Protein 2WKQ (pdb70)

Solvent-accessible surface area: 15930 Å² total; per-residue (Å²): 111,56,21,1,67,158,20,148,110,22,0,5,0,12,1,44,66,4,64,85,24,8,0,3,11,0,5,87,27,0,21,138,33,0,69,44,48,79,129,56,0,7,26,115,34,30,128,57,8,60,26,125,101,10,81,190,46,16,37,122,121,21,134,66,8,44,102,105,85,69,98,34,42,15,20,5,15,4,32,10,110,86,46,135,102,17,44,4,8,23,0,9,16,22,6,118,15,193,147,35,79,14,26,8,5,0,4,4,8,59,62,31,121,120,79,48,146,115,51,53,55,149,110,6,36,137,115,4,87,127,12,0,92,64,0,24,84,0,4,124,107,17,5,4,0,0,0,0,0,23,39,53,3,16,12,37,30,2,0,38,1,40,50,66,110,52,101,34,69,88,141,132,85,28,69,33,45,4,26,21,14,87,18,118,9,111,62,151,33,16,4,1,2,0,1,1,1,4,14,103,128,133,65,48,233,66,3,26,68,0,1,50,68,12,49,0,0,0,0,0,0,2,0,19,38,14,57,3,16,90,72,0,101,75,46,1,67,61,29,0,60,148,84,11,87,140,18,36,0,0,0,0,0,4,66,15,42,53,46,130,50,167,108,25,74,93,122,6,151,111,129,191,71,100,17,10,60,102,93,89,0,89,61,6,4,178,98,2,50,18,78,84,10,22,24,0,0,12,103,82,63,158,30,3,151,63,0,0,37,43,0,0,69,28,47,100,110

CATH classification: 3.30.450.20 (+1 more: 3.40.50.300)

Radius of gyration: 21.41 Å; Cα contacts (8 Å, |Δi|>4): 645; chains: 1; bounding box: 43×41×72 Å

B-factor: mean 23.25, std 10.52, range [10.65, 78.68]

Organism: Homo sapiens (NCBI:txid9606)

Foldseek 3Di:
DDAPQPQLFFKFKWFVLAPQTATQDTYPNNCVVQVHDPQRGFPDHPCQFDDDQWDVVQVVVVVVCVVVQAKDWDWTWGAHPVGDIWIWGKIKHFQAAPVGHGGMMMMGTDIHHDDDDDPVNVVVVVVRVVSSVVVSVNVNQAAAEEEEFAPPQQQVLLQCCVQPVDGDDDDDFDAKTKDWDFDAAPRDTGIYIYIYHGNDPVSLVRGCSSQPPHQEYEYEGEQLDVVRVVCVVVPVLVSNCVNPVPHAYEYEHEPPVCLPPPVSQVVCVVVVHHGHDPVNQVVSCVVSVHPYYFYAYSVVGVRSSVVVNVRVVSRVD

Sequence (317 aa):
ATTLERIEKNFVITDPRLPDNPIIFASDSFLLQLTEYSREEILGRNARFLQGPETDRATVRRKIRRDAIDNQTEEVTVQLINYTKSGKKFWNLFHLLQPMMRDQKGDVQYFIGVQLDGTEHVRDAAEREGVMMLIKKTAENIDEAAKKELIKCVVVGDGAVGKTCLLISYTTNAFPGEYIPTVFDNYSSANVMVDGKPVNLGLWDTAGLEDYYDRLLRPLSYPQQTDVFLICFSLVSPASFHHVRRAKWYPEVRHHCPNTPIILVGTKLDLRDDDKDTIEKLKEKKLTPIITYPQGLAMAKEIGAVKYLECSALTQRGLKTVFDEAIRAVLC

Nearest PDB structures (foldseek):
  2wkq-assembly1_A  TM=1.003E+00  e=4.743E-69  Avena sativa
  2wkr-assembly1_A  TM=1.002E+00  e=8.271E-67  Avena sativa
  2wkp-assembly1_A  TM=1.002E+00  e=5.774E-66  Avena sativa
  4js0-assembly1_A  TM=9.867E-01  e=1.832E-27  Homo sapiens
  4mit-assembly1_A  TM=9.799E-01  e=2.359E-25  Entamoeba histolytica HM-3:IMSS

GO terms:
  GO:0016477 cell migration (P, IDA)
  GO:0016601 Rac protein signal transduction (P, IC)
  GO:0036464 cytoplasmic ribonucleoprotein granule (C, IDA)
  GO:0005515 protein binding (F, IPI)
  GO:0005525 GTP binding (F, IDA)
  GO:0003924 GTPase activity (F, IDA)
  GO:0010592 positive regulation of lamellipodium assembly (P, IDA)
  GO:1900029 positive regulation of ruffle assembly (P, IDA)
  GO:0030036 actin cytoskeleton organization (P, IGI)
  GO:0032587 ruffle membrane (C, IDA)
  GO:0042554 superoxide anion generation (P, IDA)
  GO:0043020 NADPH oxidase complex (C, IDA)
  GO:0048870 cell motility (P, IDA)
  GO:0005737 cytoplasm (C, EXP)
  GO:0005886 plasma membrane (C, EXP)
  GO:0003924 GTPase activity (F, EXP)
  GO:0001934 positive regulation of protein phosphorylation (P, IMP)
  GO:0034446 substrate adhesion-dependent cell spreading (P, IMP)
  GO:0030334 regulation of cell migration (P, IMP)
  GO:0031996 thioesterase binding (F, IPI)

InterPro domains:
  IPR001806 Small GTPase [PF00071] (5-176)
  IPR001806 Small GTPase [PS51421] (1-191)
  IPR001806 Small GTPase [SM00174] (6-179)
  IPR003578 Small GTPase Rho [PTHR24072] (3-190)
  IPR005225 Small GTP-binding domain [TIGR00231] (1-156)
  IPR027417 P-loop containing nucleoside triphosphate hydrolase [G3DSA:3.40.50.300] (1-182)
  IPR027417 P-loop containing nucleoside triphosphate hydrolase [SSF52540] (4-176)

Secondary structure (DSSP, 8-state):
---GGG--SEEEEE-TTSTT--EEEE-HHHHHHH---HHHHTTS-GGGG--TT--HHHHHHHHHHHHTT--EEEEEEEE-TT--EEEEEEEEEEEE-TTS-EEEEEEEEEEESS---HHHHHHHHHHHHHHHHHHHHHHTTPEEEEEEESTTSSHHHHHHHHHHS----S----SEEEEEEEEEETTEEEEEEEEEE---GGGTTTGGGG-TT-SEEEEEEETT-HHHHHHIIIIIHHHHHHH-TTS-EEEEEE-HHHHT-HHHHHHHHHTT--PPPHHHHHHHHHHTT-SEEEE--TTT-TTHHHHHHHHHHHHH-

Structure (mmCIF, N/CA/C/O backbone):
data_2WKQ
#
_entry.id   2WKQ
#
_cell.length_a   112.638
_cell.length_b   112.638
_cell.length_c   69.306
_cell.angle_alpha   90.00
_cell.angle_beta   90.00
_cell.angle_gamma   120.00
#
_symmetry.space_group_name_H-M   'P 32 2 1'
#
loop_
_entity.id
_entity.type
_entity.pdbx_description
1 polymer 'NPH1-1, RAS-RELATED C3 BOTULINUM TOXIN SUBSTRATE 1'
2 non-polymer "GUANOSINE-5'-TRIPHOSPHATE"
3 non-polymer 'FLAVIN MONONUCLEOTIDE'
4 non-polymer 'MAGNESIUM ION'
5 non-polymer 'CHLORIDE ION'
6 non-polymer 1,2-ETHANEDIOL
7 water water
#
loop_
_atom_site.group_PDB
_atom_site.id
_atom_site.type_symbol
_atom_site.label_atom_id
_atom_site.label_alt_id
_atom_site.label_comp_id
_atom_site.label_asym_id
_atom_site.label_entity_id
_atom_site.label_seq_id
_atom_site.pdbx_PDB_ins_code
_atom_site.Cartn_x
_atom_site.Cartn_y
_atom_site.Cartn_z
_atom_site.occupancy
_atom_site.B_iso_or_equiv
_atom_site.auth_seq_id
_atom_site.auth_comp_id
_atom_site.auth_asym_id
_atom_site.auth_atom_id
_atom_site.pdbx_PDB_model_num
ATOM 1 N N . ALA A 1 14 ? -10.030 -52.130 -3.586 1.00 46.94 405 ALA A N 1
ATOM 2 C CA . ALA A 1 14 ? -9.022 -52.833 -4.377 1.00 47.48 405 ALA A CA 1
ATOM 3 C C . ALA A 1 14 ? -8.331 -53.885 -3.525 1.00 40.50 405 ALA A C 1
ATOM 4 O O . ALA A 1 14 ? -8.504 -53.913 -2.296 1.00 45.54 405 ALA A O 1
ATOM 6 N N . THR A 1 15 ? -7.543 -54.747 -4.163 1.00 36.94 406 THR A N 1
ATOM 7 C CA . THR A 1 15 ? -6.822 -55.749 -3.398 1.00 27.19 406 THR A CA 1
ATOM 8 C C . THR A 1 15 ? -5.764 -55.045 -2.594 1.00 25.41 406 THR A C 1
ATOM 9 O O . THR A 1 15 ? -5.385 -53.917 -2.901 1.00 24.55 406 THR A O 1
ATOM 13 N N . THR A 1 16 ? -5.317 -55.723 -1.555 1.00 23.41 407 THR A N 1
ATOM 14 C CA . THR A 1 16 ? -4.222 -55.233 -0.739 1.00 20.10 407 THR A CA 1
ATOM 15 C C . THR A 1 16 ? -2.917 -55.776 -1.280 1.00 21.00 407 THR A C 1
ATOM 16 O O . THR A 1 16 ? -2.880 -56.740 -2.051 1.00 21.72 407 THR A O 1
ATOM 20 N N . LEU A 1 17 ? -1.820 -55.152 -0.875 1.00 18.76 408 LEU A N 1
ATOM 21 C CA . LEU A 1 17 ? -0.534 -55.482 -1.476 1.00 18.51 408 LEU A CA 1
ATOM 22 C C . LEU A 1 17 ? -0.088 -56.915 -1.251 1.00 19.05 408 LEU A C 1
ATOM 23 O O . LEU A 1 17 ? 0.593 -57.505 -2.107 1.00 19.24 408 LEU A O 1
ATOM 28 N N . GLU A 1 18 ? -0.451 -57.487 -0.104 1.00 20.13 409 GLU A N 1
ATOM 29 C CA . GLU A 1 18 ? 0.043 -58.816 0.229 1.00 23.21 409 GLU A CA 1
ATOM 30 C C . GLU A 1 18 ? -0.634 -59.918 -0.594 1.00 21.72 409 GLU A C 1
ATOM 31 O O . GLU A 1 18 ? -0.175 -61.056 -0.613 1.00 25.72 409 GLU A O 1
ATOM 37 N N . ARG A 1 19 ? -1.706 -59.568 -1.297 1.00 22.00 410 ARG A N 1
ATOM 38 C CA . ARG A 1 19 ? -2.373 -60.554 -2.149 1.00 20.28 410 ARG A CA 1
ATOM 39 C C . ARG A 1 19 ? -1.793 -60.620 -3.551 1.00 21.86 410 ARG A C 1
ATOM 40 O O . ARG A 1 19 ? -2.238 -61.425 -4.365 1.00 22.40 410 ARG A O 1
ATOM 48 N N . ILE A 1 20 ? -0.812 -59.763 -3.841 1.00 19.61 411 ILE A N 1
ATOM 49 C CA . ILE A 1 20 ? -0.165 -59.781 -5.153 1.00 18.96 411 ILE A CA 1
ATOM 50 C C . ILE A 1 20 ? 1.036 -60.705 -5.091 1.00 20.36 411 ILE A C 1
ATOM 51 O O . ILE A 1 20 ? 2.063 -60.368 -4.507 1.00 20.74 411 ILE A O 1
ATOM 56 N N . GLU A 1 21 ? 0.894 -61.892 -5.674 1.00 18.45 412 GLU A N 1
ATOM 57 C CA . GLU A 1 21 ? 1.914 -62.924 -5.553 1.00 21.26 412 GLU A CA 1
ATOM 58 C C . GLU A 1 21 ? 2.906 -62.779 -6.705 1.00 21.56 412 GLU A C 1
ATOM 59 O O . GLU A 1 21 ? 3.028 -63.643 -7.576 1.00 25.35 412 GLU A O 1
ATOM 65 N N . LYS A 1 22 ? 3.598 -61.643 -6.718 1.00 18.55 413 LYS A N 1
ATOM 66 C CA . LYS A 1 22 ? 4.557 -61.345 -7.772 1.00 15.65 413 LYS A CA 1
ATOM 67 C C . LYS A 1 22 ? 5.773 -60.723 -7.081 1.00 14.49 413 LYS A C 1
ATOM 68 O O . LYS A 1 22 ? 5.662 -60.286 -5.937 1.00 15.91 413 LYS A O 1
ATOM 74 N N . ASN A 1 23 ? 6.912 -60.678 -7.783 1.00 17.01 414 ASN A N 1
ATOM 75 C CA . ASN A 1 23 ? 8.100 -60.007 -7.241 1.00 15.31 414 ASN A CA 1
ATOM 76 C C . ASN A 1 23 ? 7.987 -58.511 -7.478 1.00 14.39 414 ASN A C 1
ATOM 77 O O . ASN A 1 23 ? 7.892 -58.062 -8.623 1.00 16.62 414 ASN A O 1
ATOM 82 N N . PHE A 1 24 ? 8.013 -57.726 -6.401 1.00 13.52 415 PHE A N 1
ATOM 83 C CA . PHE A 1 24 ? 8.052 -56.291 -6.592 1.00 14.32 415 PHE A CA 1
ATOM 84 C C . PHE A 1 24 ? 8.500 -55.604 -5.329 1.00 13.09 415 PHE A C 1
ATOM 85 O O . PHE A 1 24 ? 8.440 -56.165 -4.244 1.00 13.39 415 PHE A O 1
ATOM 93 N N . VAL A 1 25 ? 8.976 -54.376 -5.508 1.00 13.27 416 VAL A N 1
ATOM 94 C CA . VAL A 1 25 ? 9.247 -53.474 -4.397 1.00 11.99 416 VAL A CA 1
ATOM 95 C C . VAL A 1 25 ? 8.652 -52.115 -4.722 1.00 12.96 416 VAL A C 1
ATOM 96 O O . VAL A 1 25 ? 8.374 -51.785 -5.887 1.00 14.12 416 VAL A O 1
ATOM 100 N N . ILE A 1 26 ? 8.439 -51.321 -3.685 1.00 12.01 417 ILE A N 1
ATOM 101 C CA . ILE A 1 26 ? 8.009 -49.929 -3.823 1.00 10.87 417 ILE A CA 1
ATOM 102 C C . ILE A 1 26 ? 9.037 -49.079 -3.080 1.00 11.03 417 ILE A C 1
ATOM 103 O O . ILE A 1 26 ? 9.431 -49.443 -1.983 1.00 11.75 417 ILE A O 1
ATOM 108 N N . THR A 1 27 ? 9.500 -48.001 -3.709 1.00 11.71 418 THR A N 1
ATOM 109 C CA . THR A 1 27 ? 10.500 -47.116 -3.068 1.00 11.56 418 THR A CA 1
ATOM 110 C C . THR A 1 27 ? 9.948 -45.727 -2.831 1.00 11.81 418 THR A C 1
ATOM 111 O O . THR A 1 27 ? 8.972 -45.300 -3.470 1.00 12.69 418 THR A O 1
ATOM 115 N N . ASP A 1 28 ? 10.584 -45.005 -1.904 1.00 11.41 419 ASP A N 1
ATOM 116 C CA . ASP A 1 28 ? 10.202 -43.618 -1.617 1.00 11.21 419 ASP A CA 1
ATOM 117 C C . ASP A 1 28 ? 11.288 -42.640 -2.078 1.00 12.45 419 ASP A C 1
ATOM 118 O O . ASP A 1 28 ? 12.287 -42.449 -1.387 1.00 13.48 419 ASP A O 1
ATOM 123 N N . PRO A 1 29 ? 11.094 -42.016 -3.242 1.00 11.96 420 PRO A N 1
ATOM 124 C CA . PRO A 1 29 ? 12.155 -41.187 -3.824 1.00 12.76 420 PRO A CA 1
ATOM 125 C C . PRO A 1 29 ? 12.322 -39.861 -3.090 1.00 15.30 420 PRO A C 1
ATOM 126 O O . PRO A 1 29 ? 13.279 -39.118 -3.385 1.00 16.31 420 PRO A O 1
ATOM 130 N N . ARG A 1 30 ? 11.427 -39.541 -2.156 1.00 12.87 421 ARG A N 1
ATOM 131 C CA . ARG A 1 30 ? 11.642 -38.343 -1.347 1.00 13.63 421 ARG A CA 1
ATOM 132 C C . ARG A 1 30 ? 12.770 -38.538 -0.326 1.00 15.87 421 ARG A C 1
ATOM 133 O O . ARG A 1 30 ? 13.398 -37.556 0.105 1.00 17.44 421 ARG A O 1
ATOM 141 N N . LEU A 1 31 ? 13.020 -39.780 0.084 1.00 13.27 422 LEU A N 1
ATOM 142 C CA . LEU A 1 31 ? 14.035 -40.050 1.095 1.00 13.60 422 LEU A CA 1
ATOM 143 C C . LEU A 1 31 ? 15.402 -40.176 0.444 1.00 12.69 422 LEU A C 1
ATOM 144 O O . LEU A 1 31 ? 15.537 -40.535 -0.731 1.00 14.16 422 LEU A O 1
ATOM 149 N N . PRO A 1 32 ? 16.443 -39.913 1.207 1.00 14.52 423 PRO A N 1
ATOM 150 C CA . PRO A 1 32 ? 17.767 -40.018 0.588 1.00 16.32 423 PRO A CA 1
ATOM 151 C C . PRO A 1 32 ? 18.021 -41.392 -0.036 1.00 15.95 423 PRO A C 1
ATOM 152 O O . PRO A 1 32 ? 17.839 -42.417 0.616 1.00 15.72 423 PRO A O 1
ATOM 156 N N . ASP A 1 33 ? 18.467 -41.375 -1.288 1.00 18.22 424 ASP A N 1
ATOM 157 C CA . ASP A 1 33 ? 18.842 -42.589 -2.017 1.00 17.40 424 ASP A CA 1
ATOM 158 C C . ASP A 1 33 ? 17.670 -43.542 -2.265 1.00 15.58 424 ASP A C 1
ATOM 159 O O . ASP A 1 33 ? 17.894 -44.733 -2.481 1.00 16.78 424 ASP A O 1
ATOM 164 N N . ASN A 1 34 ? 16.442 -43.017 -2.250 1.00 15.60 425 ASN A N 1
ATOM 165 C CA . ASN A 1 34 ? 15.298 -43.769 -2.810 1.00 12.88 425 ASN A CA 1
ATOM 166 C C . ASN A 1 34 ? 15.156 -45.202 -2.282 1.00 13.80 425 ASN A C 1
ATOM 167 O O . ASN A 1 34 ? 15.149 -46.183 -3.032 1.00 14.27 425 ASN A O 1
ATOM 172 N N . PRO A 1 35 ? 14.992 -45.333 -0.970 1.00 13.01 426 PRO A N 1
ATOM 173 C CA . PRO A 1 35 ? 14.976 -46.648 -0.318 1.00 12.66 426 PRO A CA 1
ATOM 174 C C . PRO A 1 35 ? 13.684 -47.421 -0.532 1.00 12.71 426 PRO A C 1
ATOM 175 O O . PRO A 1 35 ? 12.624 -46.844 -0.745 1.00 11.85 426 PRO A O 1
ATOM 179 N N . ILE A 1 36 ? 13.792 -48.736 -0.452 1.00 13.56 427 ILE A N 1
ATOM 180 C CA . ILE A 1 36 ? 12.620 -49.623 -0.505 1.00 12.52 427 ILE A CA 1
ATOM 181 C C . ILE A 1 36 ? 11.760 -49.431 0.744 1.00 14.59 427 ILE A C 1
ATOM 182 O O . ILE A 1 36 ? 12.276 -49.450 1.880 1.00 13.48 427 ILE A O 1
ATOM 187 N N . ILE A 1 37 ? 10.456 -49.227 0.539 1.00 12.22 428 ILE A N 1
ATOM 188 C CA . ILE A 1 37 ? 9.513 -49.071 1.659 1.00 12.70 428 ILE A CA 1
ATOM 189 C C . ILE A 1 37 ? 8.484 -50.208 1.717 1.00 14.52 428 ILE A C 1
ATOM 190 O O . ILE A 1 37 ? 7.722 -50.329 2.685 1.00 14.41 428 ILE A O 1
ATOM 195 N N . PHE A 1 38 ? 8.480 -51.058 0.695 1.00 13.51 429 PHE A N 1
ATOM 196 C CA . PHE A 1 38 ? 7.667 -52.279 0.694 1.00 13.68 429 PHE A CA 1
ATOM 197 C C . PHE A 1 38 ? 8.338 -53.303 -0.197 1.00 12.70 429 PHE A C 1
ATOM 198 O O . PHE A 1 38 ? 8.807 -52.962 -1.282 1.00 14.02 429 PHE A O 1
ATOM 206 N N . ALA A 1 39 ? 8.400 -54.556 0.254 1.00 12.55 430 ALA A N 1
ATOM 207 C CA . ALA A 1 39 ? 8.934 -55.636 -0.577 1.00 14.04 430 ALA A CA 1
ATOM 208 C C . ALA A 1 39 ? 7.991 -56.827 -0.471 1.00 16.11 430 ALA A C 1
ATOM 209 O O . ALA A 1 39 ? 7.599 -57.205 0.633 1.00 17.61 430 ALA A O 1
ATOM 211 N N . SER A 1 40 ? 7.620 -57.418 -1.605 1.00 15.18 431 SER A N 1
ATOM 212 C CA . SER A 1 40 ? 6.675 -58.545 -1.570 1.00 14.88 431 SER A CA 1
ATOM 213 C C . SER A 1 40 ? 7.342 -59.813 -1.044 1.00 16.19 431 SER A C 1
ATOM 214 O O . SER A 1 40 ? 8.561 -59.963 -1.118 1.00 16.72 431 SER A O 1
ATOM 217 N N . ASP A 1 41 ? 6.545 -60.742 -0.503 1.00 17.91 432 ASP A N 1
ATOM 218 C CA . ASP A 1 41 ? 7.104 -62.020 -0.039 1.00 19.32 432 ASP A CA 1
ATOM 219 C C . ASP A 1 41 ? 7.804 -62.764 -1.182 1.00 16.40 432 ASP A C 1
ATOM 220 O O . ASP A 1 41 ? 8.846 -63.405 -0.972 1.00 20.09 432 ASP A O 1
ATOM 225 N N . SER A 1 42 ? 7.238 -62.678 -2.384 1.00 17.04 433 SER A N 1
ATOM 226 C CA . SER A 1 42 ? 7.837 -63.323 -3.556 1.00 17.07 433 SER A CA 1
ATOM 227 C C . SER A 1 42 ? 9.238 -62.762 -3.820 1.00 17.14 433 SER A C 1
ATOM 228 O O . SER A 1 42 ? 10.174 -63.512 -4.104 1.00 19.25 433 SER A O 1
ATOM 231 N N . PHE A 1 43 ? 9.377 -61.442 -3.711 1.00 16.57 434 PHE A N 1
ATOM 232 C CA . PHE A 1 43 ? 10.689 -60.811 -3.836 1.00 17.21 434 PHE A CA 1
ATOM 233 C C . PHE A 1 43 ? 11.686 -61.325 -2.793 1.00 17.97 434 PHE A C 1
ATOM 234 O O . PHE A 1 43 ? 12.839 -61.602 -3.122 1.00 19.28 434 PHE A O 1
ATOM 242 N N . LEU A 1 44 ? 11.252 -61.482 -1.540 1.00 17.39 435 LEU A N 1
ATOM 243 C CA A LEU A 1 44 ? 12.140 -62.001 -0.505 0.45 19.04 435 LEU A CA 1
ATOM 244 C CA B LEU A 1 44 ? 12.142 -62.002 -0.508 0.55 18.60 435 LEU A CA 1
ATOM 245 C C . LEU A 1 44 ? 12.577 -63.420 -0.856 1.00 19.32 435 LEU A C 1
ATOM 246 O O . LEU A 1 44 ? 13.735 -63.778 -0.693 1.00 21.56 435 LEU A O 1
ATOM 255 N N . GLN A 1 45 ? 11.636 -64.224 -1.341 1.00 20.44 436 GLN A N 1
ATOM 256 C CA . GLN A 1 45 ? 11.940 -65.602 -1.722 1.00 22.48 436 GLN A CA 1
ATOM 257 C C . GLN A 1 45 ? 12.922 -65.665 -2.874 1.00 23.35 436 GLN A C 1
ATOM 258 O O . GLN A 1 45 ? 13.873 -66.448 -2.841 1.00 27.53 436 GLN A O 1
ATOM 264 N N . LEU A 1 46 ? 12.701 -64.832 -3.884 1.00 19.71 437 LEU A N 1
ATOM 265 C CA . LEU A 1 46 ? 13.579 -64.810 -5.052 1.00 18.79 437 LEU A CA 1
ATOM 266 C C . LEU A 1 46 ? 14.999 -64.429 -4.634 1.00 20.19 437 LEU A C 1
ATOM 267 O O . LEU A 1 46 ? 15.975 -65.086 -5.024 1.00 22.82 437 LEU A O 1
ATOM 272 N N . THR A 1 47 ? 15.113 -63.364 -3.848 1.00 18.50 438 THR A N 1
ATOM 273 C CA . THR A 1 47 ? 16.411 -62.762 -3.588 1.00 18.71 438 THR A CA 1
ATOM 274 C C . THR A 1 47 ? 17.162 -63.351 -2.399 1.00 20.27 438 THR A C 1
ATOM 275 O O . THR A 1 47 ? 18.365 -63.130 -2.263 1.00 21.37 438 THR A O 1
ATOM 279 N N . GLU A 1 48 ? 16.437 -64.066 -1.532 1.00 20.42 439 GLU A N 1
ATOM 280 C CA . GLU A 1 48 ? 16.994 -64.727 -0.338 1.00 22.82 439 GLU A CA 1
ATOM 281 C C . GLU A 1 48 ? 17.286 -63.763 0.816 1.00 23.39 439 GLU A C 1
ATOM 282 O O . GLU A 1 48 ? 17.911 -64.140 1.803 1.00 27.45 439 GLU A O 1
ATOM 288 N N . TYR A 1 49 ? 16.852 -62.512 0.687 1.00 19.32 440 TYR A N 1
ATOM 289 C CA . TYR A 1 49 ? 17.021 -61.538 1.760 1.00 19.62 440 TYR A CA 1
ATOM 290 C C . TYR A 1 49 ? 15.783 -61.484 2.640 1.00 22.01 440 TYR A C 1
ATOM 291 O O . TYR A 1 49 ? 14.688 -61.802 2.195 1.00 22.73 440 TYR A O 1
ATOM 300 N N . SER A 1 50 ? 15.966 -61.077 3.890 1.00 23.43 441 SER A N 1
ATOM 301 C CA . SER A 1 50 ? 14.843 -60.849 4.787 1.00 23.31 441 SER A CA 1
ATOM 302 C C . SER A 1 50 ? 14.313 -59.442 4.625 1.00 19.48 441 SER A C 1
ATOM 303 O O . SER A 1 50 ? 15.015 -58.539 4.153 1.00 20.95 441 SER A O 1
ATOM 306 N N . ARG A 1 51 ? 13.071 -59.236 5.035 1.00 19.69 442 ARG A N 1
ATOM 307 C CA . ARG A 1 51 ? 12.495 -57.910 4.971 1.00 21.87 442 ARG A CA 1
ATOM 308 C C . ARG A 1 51 ? 13.330 -56.868 5.730 1.00 22.15 442 ARG A C 1
ATOM 309 O O . ARG A 1 51 ? 13.530 -55.762 5.241 1.00 23.52 442 ARG A O 1
ATOM 317 N N . GLU A 1 52 ? 13.843 -57.213 6.916 1.00 22.01 443 GLU A N 1
ATOM 318 C CA . GLU A 1 52 ? 14.652 -56.257 7.677 1.00 24.03 443 GLU A CA 1
ATOM 319 C C . GLU A 1 52 ? 15.986 -55.918 6.995 1.00 24.57 443 GLU A C 1
ATOM 320 O O . GLU A 1 52 ? 16.562 -54.851 7.240 1.00 29.13 443 GLU A O 1
ATOM 326 N N . GLU A 1 53 ? 16.454 -56.815 6.131 1.00 19.64 444 GLU A N 1
ATOM 327 C CA . GLU A 1 53 ? 17.671 -56.579 5.354 1.00 21.18 444 GLU A CA 1
ATOM 328 C C . GLU A 1 53 ? 17.423 -55.692 4.140 1.00 24.90 444 GLU A C 1
ATOM 329 O O . GLU A 1 53 ? 18.365 -55.137 3.583 1.00 32.60 444 GLU A O 1
ATOM 335 N N . ILE A 1 54 ? 16.167 -55.583 3.721 1.00 17.73 445 ILE A N 1
ATOM 336 C CA . ILE A 1 54 ? 15.823 -54.942 2.442 1.00 19.39 445 ILE A CA 1
ATOM 337 C C . ILE A 1 54 ? 15.219 -53.555 2.629 1.00 17.18 445 ILE A C 1
ATOM 338 O O . ILE A 1 54 ? 15.613 -52.580 1.954 1.00 15.51 445 ILE A O 1
ATOM 343 N N . LEU A 1 55 ? 14.254 -53.447 3.546 1.00 16.02 446 LEU A N 1
ATOM 344 C CA . LEU A 1 55 ? 13.582 -52.172 3.711 1.00 15.05 446 LEU A CA 1
ATOM 345 C C . LEU A 1 55 ? 14.587 -51.140 4.178 1.00 16.44 446 LEU A C 1
ATOM 346 O O . LEU A 1 55 ? 15.506 -51.434 4.973 1.00 18.20 446 LEU A O 1
ATOM 351 N N . GLY A 1 56 ? 14.420 -49.932 3.667 1.00 13.64 447 GLY A N 1
ATOM 352 C CA . GLY A 1 56 ? 15.278 -48.824 4.041 1.00 13.93 447 GLY A CA 1
ATOM 353 C C . GLY A 1 56 ? 16.538 -48.732 3.205 1.00 15.51 447 GLY A C 1
ATOM 354 O O . GLY A 1 56 ? 17.354 -47.827 3.427 1.00 17.91 447 GLY A O 1
ATOM 355 N N . ARG A 1 57 ? 16.715 -49.666 2.269 1.00 13.64 448 ARG A N 1
ATOM 356 C CA . ARG A 1 57 ? 17.903 -49.681 1.404 1.00 13.16 448 ARG A CA 1
ATOM 357 C C . ARG A 1 57 ? 17.529 -49.483 -0.062 1.00 13.41 448 ARG A C 1
ATOM 358 O O . ARG A 1 57 ? 16.432 -49.853 -0.493 1.00 14.22 448 ARG A O 1
ATOM 366 N N . ASN A 1 58 ? 18.457 -48.897 -0.816 1.00 13.65 449 ASN A N 1
ATOM 367 C CA . ASN A 1 58 ? 18.333 -48.837 -2.265 1.00 12.11 449 ASN A CA 1
ATOM 368 C C . ASN A 1 58 ? 18.427 -50.232 -2.865 1.00 12.73 449 ASN A C 1
ATOM 369 O O . ASN A 1 58 ? 19.227 -51.055 -2.426 1.00 14.78 449 ASN A O 1
ATOM 374 N N . ALA A 1 59 ? 17.632 -50.491 -3.902 1.00 12.20 450 ALA A N 1
ATOM 375 C CA . ALA A 1 59 ? 17.570 -51.822 -4.501 1.00 12.89 450 ALA A CA 1
ATOM 376 C C . ALA A 1 59 ? 18.853 -52.265 -5.260 1.00 14.16 450 ALA A C 1
ATOM 377 O O . ALA A 1 59 ? 18.952 -53.409 -5.686 1.00 15.49 450 ALA A O 1
ATOM 379 N N . ARG A 1 60 ? 19.828 -51.367 -5.416 1.00 13.73 451 ARG A N 1
ATOM 380 C CA . ARG A 1 60 ? 21.038 -51.709 -6.177 1.00 13.19 451 ARG A CA 1
ATOM 381 C C . ARG A 1 60 ? 21.871 -52.862 -5.601 1.00 13.09 451 ARG A C 1
ATOM 382 O O . ARG A 1 60 ? 22.790 -53.344 -6.276 1.00 15.35 451 ARG A O 1
ATOM 390 N N . PHE A 1 61 ? 21.572 -53.305 -4.379 1.00 14.87 452 PHE A N 1
ATOM 391 C CA . PHE A 1 61 ? 22.299 -54.435 -3.804 1.00 15.75 452 PHE A CA 1
ATOM 392 C C . PHE A 1 61 ? 22.122 -55.710 -4.611 1.00 16.89 452 PHE A C 1
ATOM 393 O O . PHE A 1 61 ? 22.872 -56.677 -4.415 1.00 19.01 452 PHE A O 1
ATOM 401 N N . LEU A 1 62 ? 21.135 -55.712 -5.506 1.00 15.82 453 LEU A N 1
ATOM 402 C CA . LEU A 1 62 ? 20.912 -56.867 -6.373 1.00 15.59 453 LEU A CA 1
ATOM 403 C C . LEU A 1 62 ? 21.971 -57.005 -7.469 1.00 16.09 453 LEU A C 1
ATOM 404 O O . LEU A 1 62 ? 22.086 -58.054 -8.104 1.00 17.59 453 LEU A O 1
ATOM 409 N N . GLN A 1 63 ? 22.746 -55.954 -7.707 1.00 14.58 454 GLN A N 1
ATOM 410 C CA . GLN A 1 63 ? 23.702 -55.981 -8.817 1.00 14.75 454 GLN A CA 1
ATOM 411 C C . GLN A 1 63 ? 25.020 -56.641 -8.388 1.00 16.09 454 GLN A C 1
ATOM 412 O O . GLN A 1 63 ? 25.298 -56.780 -7.200 1.00 19.26 454 GLN A O 1
ATOM 418 N N . GLY A 1 64 ? 25.817 -57.046 -9.373 1.00 15.20 455 GLY A N 1
ATOM 419 C CA . GLY A 1 64 ? 27.059 -57.734 -9.078 1.00 17.68 455 GLY A CA 1
ATOM 420 C C . GLY A 1 64 ? 27.957 -57.740 -10.289 1.00 15.83 455 GLY A C 1
ATOM 421 O O . GLY A 1 64 ? 27.775 -56.954 -11.214 1.00 18.74 455 GLY A O 1
ATOM 422 N N . PRO A 1 65 ? 28.949 -58.637 -10.287 1.00 18.53 456 PRO A N 1
ATOM 423 C CA . PRO A 1 65 ? 30.037 -58.541 -11.269 1.00 22.14 456 PRO A CA 1
ATOM 424 C C . PRO A 1 65 ? 29.614 -58.527 -12.737 1.00 19.74 456 PRO A C 1
ATOM 425 O O . PRO A 1 65 ? 30.172 -57.752 -13.518 1.00 21.02 456 PRO A O 1
ATOM 429 N N . GLU A 1 66 ? 28.655 -59.365 -13.121 1.00 19.97 457 GLU A N 1
ATOM 430 C CA . GLU A 1 66 ? 28.291 -59.495 -14.520 1.00 21.88 457 GLU A CA 1
ATOM 431 C C . GLU A 1 66 ? 27.232 -58.487 -14.975 1.00 18.67 457 GLU A C 1
ATOM 432 O O . GLU A 1 66 ? 26.850 -58.461 -16.145 1.00 22.17 457 GLU A O 1
ATOM 438 N N . THR A 1 67 ? 26.735 -57.674 -14.041 1.00 17.83 458 THR A N 1
ATOM 439 C CA . THR A 1 67 ? 25.686 -56.713 -14.376 1.00 17.25 458 THR A CA 1
ATOM 440 C C . THR A 1 67 ? 26.191 -55.659 -15.353 1.00 17.54 458 THR A C 1
ATOM 441 O O . THR A 1 67 ? 27.248 -55.059 -15.133 1.00 20.21 458 THR A O 1
ATOM 445 N N . ASP A 1 68 ? 25.448 -55.438 -16.431 1.00 17.25 459 ASP A N 1
ATOM 446 C CA . ASP A 1 68 ? 25.823 -54.440 -17.429 1.00 19.03 459 ASP A CA 1
ATOM 447 C C . ASP A 1 68 ? 25.586 -53.035 -16.868 1.00 19.25 459 ASP A C 1
ATOM 448 O O . ASP A 1 68 ? 24.445 -52.626 -16.623 1.00 18.89 459 ASP A O 1
ATOM 453 N N . ARG A 1 69 ? 26.670 -52.305 -16.624 1.00 19.64 460 ARG A N 1
ATOM 454 C CA . ARG A 1 69 ? 26.538 -50.990 -16.023 1.00 17.42 460 ARG A CA 1
ATOM 455 C C . ARG A 1 69 ? 25.798 -49.978 -16.907 1.00 16.65 460 ARG A C 1
ATOM 456 O O . ARG A 1 69 ? 25.162 -49.059 -16.394 1.00 17.54 460 ARG A O 1
ATOM 464 N N . ALA A 1 70 ? 25.861 -50.141 -18.230 1.00 16.71 461 ALA A N 1
ATOM 465 C CA . ALA A 1 70 ? 25.092 -49.269 -19.119 1.00 18.32 461 ALA A CA 1
ATOM 466 C C . ALA A 1 70 ? 23.589 -49.447 -18.909 1.00 17.23 461 ALA A C 1
ATOM 467 O O . ALA A 1 70 ? 22.831 -48.478 -18.956 1.00 18.29 461 ALA A O 1
ATOM 469 N N . THR A 1 71 ? 23.175 -50.691 -18.666 1.00 16.63 462 THR A N 1
ATOM 470 C CA . THR A 1 71 ? 21.777 -50.957 -18.352 1.00 16.75 462 THR A CA 1
ATOM 471 C C . THR A 1 71 ? 21.373 -50.283 -17.033 1.00 15.96 462 THR A C 1
ATOM 472 O O . THR A 1 71 ? 20.298 -49.690 -16.926 1.00 17.02 462 THR A O 1
ATOM 476 N N . VAL A 1 72 ? 22.249 -50.370 -16.040 1.00 15.30 463 VAL A N 1
ATOM 477 C CA . VAL A 1 72 ? 22.015 -49.716 -14.753 1.00 14.11 463 VAL A CA 1
ATOM 478 C C . VAL A 1 72 ? 21.865 -48.197 -14.943 1.00 15.44 463 VAL A C 1
ATOM 479 O O . VAL A 1 72 ? 20.980 -47.560 -14.360 1.00 16.77 463 VAL A O 1
ATOM 483 N N . ARG A 1 73 ? 22.682 -47.606 -15.814 1.00 17.37 464 ARG A N 1
ATOM 484 C CA A ARG A 1 73 ? 22.558 -46.183 -16.126 0.41 15.90 464 ARG A CA 1
ATOM 485 C CA B ARG A 1 73 ? 22.531 -46.180 -16.072 0.59 15.21 464 ARG A CA 1
ATOM 486 C C . ARG A 1 73 ? 21.201 -45.825 -16.744 1.00 14.89 464 ARG A C 1
ATOM 487 O O . ARG A 1 73 ? 20.656 -44.759 -16.488 1.00 16.59 464 ARG A O 1
ATOM 502 N N . LYS A 1 74 ? 20.655 -46.719 -17.583 1.00 15.40 465 LYS A N 1
ATOM 503 C CA . LYS A 1 74 ? 19.318 -46.487 -18.142 1.00 17.53 465 LYS A CA 1
ATOM 504 C C . LYS A 1 74 ? 18.247 -46.403 -17.052 1.00 17.09 465 LYS A C 1
ATOM 505 O O . LYS A 1 74 ? 17.305 -45.618 -17.145 1.00 17.29 465 LYS A O 1
ATOM 511 N N . ILE A 1 75 ? 18.385 -47.242 -16.027 1.00 15.77 466 ILE A N 1
ATOM 512 C CA . ILE A 1 75 ? 17.440 -47.212 -14.911 1.00 14.67 466 ILE A CA 1
ATOM 513 C C . ILE A 1 75 ? 17.579 -45.892 -14.170 1.00 14.18 466 ILE A C 1
ATOM 514 O O . ILE A 1 75 ? 16.595 -45.244 -13.848 1.00 15.93 466 ILE A O 1
ATOM 519 N N . ARG A 1 76 ? 18.821 -45.512 -13.886 1.00 14.44 467 ARG A N 1
ATOM 520 C CA A ARG A 1 76 ? 19.100 -44.254 -13.195 0.56 15.73 467 ARG A CA 1
ATOM 521 C CA B ARG A 1 76 ? 19.108 -44.256 -13.194 0.44 15.27 467 ARG A CA 1
ATOM 522 C C . ARG A 1 76 ? 18.489 -43.088 -13.963 1.00 14.03 467 ARG A C 1
ATOM 523 O O . ARG A 1 76 ? 17.832 -42.230 -13.381 1.00 16.54 467 ARG A O 1
ATOM 538 N N . ASP A 1 77 ? 18.708 -43.064 -15.279 1.00 16.21 468 ASP A N 1
ATOM 539 C CA . ASP A 1 77 ? 18.157 -41.997 -16.106 1.00 17.84 468 ASP A CA 1
ATOM 540 C C . ASP A 1 77 ? 16.637 -41.922 -16.022 1.00 19.19 468 ASP A C 1
ATOM 541 O O . ASP A 1 77 ? 16.074 -40.829 -15.948 1.00 20.88 468 ASP A O 1
ATOM 546 N N . ALA A 1 78 ? 15.971 -43.081 -16.052 1.00 17.33 469 ALA A N 1
ATOM 547 C CA . ALA A 1 78 ? 14.502 -43.124 -16.004 1.00 18.46 469 ALA A CA 1
ATOM 548 C C . ALA A 1 78 ? 13.993 -42.580 -14.677 1.00 18.40 469 ALA A C 1
ATOM 549 O O . ALA A 1 78 ? 13.029 -41.814 -14.625 1.00 18.89 469 ALA A O 1
ATOM 551 N N . ILE A 1 79 ? 14.634 -42.976 -13.586 1.00 15.47 470 ILE A N 1
ATOM 552 C CA . ILE A 1 79 ? 14.229 -42.467 -12.285 1.00 13.82 470 ILE A CA 1
ATOM 553 C C . ILE A 1 79 ? 14.410 -40.947 -12.204 1.00 17.58 470 ILE A C 1
ATOM 554 O O . ILE A 1 79 ? 13.527 -40.222 -11.720 1.00 18.48 470 ILE A O 1
ATOM 559 N N . ASP A 1 80 ? 15.559 -40.473 -12.671 1.00 18.09 471 ASP A N 1
ATOM 560 C CA . ASP A 1 80 ? 15.848 -39.031 -12.642 1.00 21.86 471 ASP A CA 1
ATOM 561 C C . ASP A 1 80 ? 14.835 -38.241 -13.474 1.00 22.58 471 ASP A C 1
ATOM 562 O O . ASP A 1 80 ? 14.460 -37.125 -13.109 1.00 26.74 471 ASP A O 1
ATOM 567 N N . ASN A 1 81 ? 14.371 -38.825 -14.575 1.00 21.39 472 ASN A N 1
ATOM 568 C CA . ASN A 1 81 ? 13.377 -38.165 -15.426 1.00 23.89 472 ASN A CA 1
ATOM 569 C C . ASN A 1 81 ? 11.935 -38.483 -15.029 1.00 22.45 472 ASN A C 1
ATOM 570 O O . ASN A 1 81 ? 10.989 -38.059 -15.694 1.00 23.60 472 ASN A O 1
ATOM 575 N N . GLN A 1 82 ? 11.783 -39.250 -13.950 1.00 19.64 473 GLN A N 1
ATOM 576 C CA . GLN A 1 82 ? 10.471 -39.668 -13.455 1.00 20.15 473 GLN A CA 1
ATOM 577 C C . GLN A 1 82 ? 9.626 -40.300 -14.547 1.00 20.89 473 GLN A C 1
ATOM 578 O O . GLN A 1 82 ? 8.464 -39.927 -14.744 1.00 23.29 473 GLN A O 1
ATOM 584 N N . THR A 1 83 ? 10.217 -41.252 -15.269 1.00 20.71 474 THR A N 1
ATOM 585 C CA . THR A 1 83 ? 9.509 -41.952 -16.335 1.00 20.28 474 THR A CA 1
ATOM 586 C C . THR A 1 83 ? 9.683 -43.447 -16.199 1.00 20.22 474 THR A C 1
ATOM 587 O O . THR A 1 83 ? 10.609 -43.920 -15.535 1.00 23.69 474 THR A O 1
ATOM 591 N N . GLU A 1 84 ? 8.807 -44.199 -16.845 1.00 18.80 475 GLU A N 1
ATOM 592 C CA A GLU A 1 84 ? 8.881 -45.645 -16.763 0.59 18.79 475 GLU A CA 1
ATOM 593 C CA B GLU A 1 84 ? 8.874 -45.651 -16.771 0.41 20.90 475 GLU A CA 1
ATOM 594 C C . GLU A 1 84 ? 9.999 -46.174 -17.653 1.00 19.90 475 GLU A C 1
ATOM 595 O O . GLU A 1 84 ? 10.430 -45.504 -18.605 1.00 22.82 475 GLU A O 1
ATOM 606 N N . VAL A 1 85 ? 10.485 -47.365 -17.333 1.00 16.84 476 VAL A N 1
ATOM 607 C CA . VAL A 1 85 ? 11.463 -48.025 -18.201 1.00 17.02 476 VAL A CA 1
ATOM 608 C C . VAL A 1 85 ? 11.371 -49.529 -17.979 1.00 18.40 476 VAL A C 1
ATOM 609 O O . VAL A 1 85 ? 10.938 -49.985 -16.913 1.00 16.52 476 VAL A O 1
ATOM 613 N N . THR A 1 86 ? 11.739 -50.302 -18.998 1.00 17.29 477 THR A N 1
ATOM 614 C CA . THR A 1 86 ? 11.808 -51.743 -18.882 1.00 15.81 477 THR A CA 1
ATOM 615 C C . THR A 1 86 ? 13.139 -52.177 -19.458 1.00 14.75 477 THR A C 1
ATOM 616 O O . THR A 1 86 ? 13.503 -51.780 -20.583 1.00 18.41 477 THR A O 1
ATOM 620 N N . VAL A 1 87 ? 13.868 -52.972 -18.696 1.00 15.34 478 VAL A N 1
ATOM 621 C CA . VAL A 1 87 ? 15.188 -53.445 -19.101 1.00 16.28 478 VAL A CA 1
ATOM 622 C C . VAL A 1 87 ? 15.366 -54.891 -18.713 1.00 16.51 478 VAL A C 1
ATOM 623 O O . VAL A 1 87 ? 14.542 -55.465 -17.989 1.00 17.30 478 VAL A O 1
ATOM 627 N N . GLN A 1 88 ? 16.458 -55.486 -19.175 1.00 14.70 479 GLN A N 1
ATOM 628 C CA . GLN A 1 88 ? 16.877 -56.790 -18.674 1.00 14.54 479 GLN A CA 1
ATOM 629 C C . GLN A 1 88 ? 18.304 -56.684 -18.189 1.00 15.64 479 GLN A C 1
ATOM 630 O O . GLN A 1 88 ? 19.182 -56.149 -18.892 1.00 17.47 479 GLN A O 1
ATOM 636 N N . LEU A 1 89 ? 18.549 -57.179 -16.992 1.00 15.16 480 LEU A N 1
ATOM 637 C CA . LEU A 1 89 ? 19.896 -57.157 -16.455 1.00 16.41 480 LEU A CA 1
ATOM 638 C C . LEU A 1 89 ? 20.160 -58.311 -15.506 1.00 17.41 480 LEU A C 1
ATOM 639 O O . LEU A 1 89 ? 19.230 -58.914 -14.946 1.00 14.91 480 LEU A O 1
ATOM 644 N N . ILE A 1 90 ? 21.437 -58.623 -15.317 1.00 15.27 481 ILE A N 1
ATOM 645 C CA . ILE A 1 90 ? 21.825 -59.680 -14.406 1.00 15.45 481 ILE A CA 1
ATOM 646 C C . ILE A 1 90 ? 21.808 -59.175 -12.965 1.00 17.12 481 ILE A C 1
ATOM 647 O O . ILE A 1 90 ? 22.351 -58.104 -12.658 1.00 16.71 481 ILE A O 1
AT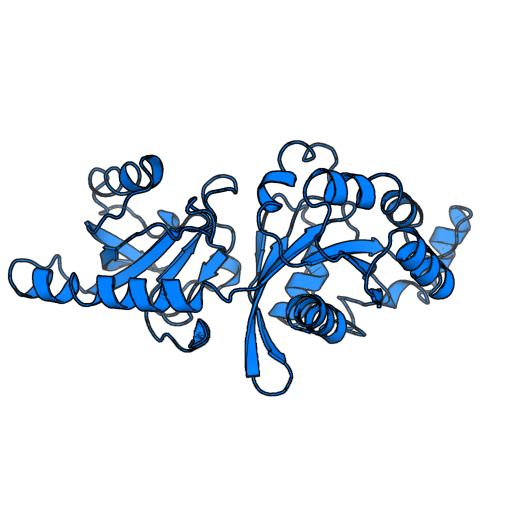OM 652 N N . ASN A 1 91 ? 21.146 -59.938 -12.106 1.00 16.46 482 ASN A N 1
ATOM 653 C CA . ASN A 1 91 ? 21.141 -59.677 -10.665 1.00 15.82 482 ASN A CA 1
ATOM 654 C C . ASN A 1 91 ? 21.598 -60.930 -9.915 1.00 17.59 482 ASN A C 1
ATOM 655 O O . ASN A 1 91 ? 21.793 -62.003 -10.518 1.00 18.29 482 ASN A O 1
ATOM 660 N N . TYR A 1 92 ? 21.729 -60.796 -8.599 1.00 16.17 483 TYR A N 1
ATOM 661 C CA . TYR A 1 92 ? 22.273 -61.851 -7.748 1.00 18.84 483 TYR A CA 1
ATOM 662 C C . TYR A 1 92 ? 21.486 -61.998 -6.473 1.00 19.97 483 TYR A C 1
ATOM 663 O O . TYR A 1 92 ? 21.106 -61.007 -5.841 1.00 19.12 483 TYR A O 1
ATOM 672 N N . THR A 1 93 ? 21.259 -63.241 -6.065 1.00 18.12 484 THR A N 1
ATOM 673 C CA . THR A 1 93 ? 20.649 -63.454 -4.760 1.00 18.83 484 THR A CA 1
ATOM 674 C C . THR A 1 93 ? 21.657 -63.193 -3.633 1.00 21.05 484 THR A C 1
ATOM 675 O O . THR A 1 93 ? 22.842 -62.955 -3.873 1.00 22.08 484 THR A O 1
ATOM 679 N N . LYS A 1 94 ? 21.184 -63.270 -2.397 1.00 21.83 485 LYS A N 1
ATOM 680 C CA . LYS A 1 94 ? 22.058 -63.051 -1.256 1.00 21.46 485 LYS A CA 1
ATOM 681 C C . LYS A 1 94 ? 23.241 -64.020 -1.270 1.00 24.82 485 LYS A C 1
ATOM 682 O O . LYS A 1 94 ? 24.357 -63.636 -0.930 1.00 25.97 485 LYS A O 1
ATOM 688 N N . SER A 1 95 ? 22.995 -65.258 -1.701 1.00 25.83 486 SER A N 1
ATOM 689 C CA . SER A 1 95 ? 24.034 -66.296 -1.708 1.00 26.78 486 SER A CA 1
ATOM 690 C C . SER A 1 95 ? 24.914 -66.258 -2.954 1.00 29.92 486 SER A C 1
ATOM 691 O O . SER A 1 95 ? 25.808 -67.091 -3.115 1.00 30.55 486 SER A O 1
ATOM 694 N N . GLY A 1 96 ? 24.644 -65.301 -3.836 1.00 24.05 487 GLY A N 1
ATOM 695 C CA . GLY A 1 96 ? 25.449 -65.093 -5.021 1.00 23.97 487 GLY A CA 1
ATOM 696 C C . GLY A 1 96 ? 24.971 -65.822 -6.263 1.00 23.63 487 GLY A C 1
ATOM 697 O O . GLY A 1 96 ? 25.705 -65.886 -7.244 1.00 26.70 487 GLY A O 1
ATOM 698 N N . LYS A 1 97 ? 23.753 -66.357 -6.241 1.00 22.57 488 LYS A N 1
ATOM 699 C CA . LYS A 1 97 ? 23.207 -67.034 -7.422 1.00 24.65 488 LYS A CA 1
ATOM 700 C C . LYS A 1 97 ? 22.766 -66.010 -8.464 1.00 23.31 488 LYS A C 1
ATOM 701 O O . LYS A 1 97 ? 21.992 -65.099 -8.159 1.00 22.71 488 LYS A O 1
ATOM 707 N N . LYS A 1 98 ? 23.247 -66.173 -9.689 1.00 23.05 489 LYS A N 1
ATOM 708 C CA . LYS A 1 98 ? 22.919 -65.283 -10.783 1.00 21.21 489 LYS A CA 1
ATOM 709 C C . LYS A 1 98 ? 21.527 -65.565 -11.321 1.00 23.75 489 LYS A C 1
ATOM 710 O O . LYS A 1 98 ? 21.104 -66.723 -11.417 1.00 21.39 489 LYS A O 1
ATOM 716 N N . PHE A 1 99 ? 20.815 -64.496 -11.664 1.00 19.17 490 PHE A N 1
ATOM 717 C CA . PHE A 1 99 ? 19.608 -64.612 -12.458 1.00 18.00 490 PHE A CA 1
ATOM 718 C C . PHE A 1 99 ? 19.449 -63.414 -13.367 1.00 18.43 490 PHE A C 1
ATOM 719 O O . PHE A 1 99 ? 19.972 -62.326 -13.087 1.00 20.07 490 PHE A O 1
ATOM 727 N N . TRP A 1 100 ? 18.745 -63.627 -14.471 1.00 16.55 491 TRP A N 1
ATOM 728 C CA . TRP A 1 100 ? 18.362 -62.543 -15.343 1.00 15.17 491 TRP A CA 1
ATOM 729 C C . TRP A 1 100 ? 17.064 -61.976 -14.802 1.00 19.02 491 TRP A C 1
ATOM 730 O O . TRP A 1 100 ? 16.155 -62.716 -14.378 1.00 18.62 491 TRP A O 1
ATOM 741 N N . ASN A 1 101 ? 17.005 -60.650 -14.788 1.00 15.59 492 ASN A N 1
ATOM 742 C CA . ASN A 1 101 ? 15.863 -59.920 -14.262 1.00 14.75 492 ASN A CA 1
ATOM 743 C C . ASN A 1 101 ? 15.301 -59.071 -15.395 1.00 15.78 492 ASN A C 1
ATOM 744 O O . ASN A 1 101 ? 15.941 -58.116 -15.865 1.00 15.76 492 ASN A O 1
ATOM 749 N N . LEU A 1 102 ? 14.110 -59.440 -15.862 1.00 13.63 493 LEU A N 1
ATOM 750 C CA . LEU A 1 102 ? 13.345 -58.585 -16.747 1.00 15.46 493 LEU A CA 1
ATOM 751 C C . LEU A 1 102 ? 12.591 -57.653 -15.814 1.00 15.45 493 LEU A C 1
ATOM 752 O O . LEU A 1 102 ? 11.682 -58.059 -15.104 1.00 16.68 493 LEU A O 1
ATOM 757 N N . PHE A 1 103 ? 13.024 -56.395 -15.802 1.00 13.07 494 PHE A N 1
ATOM 758 C CA . PHE A 1 103 ? 12.695 -55.444 -14.740 1.00 13.99 494 PHE A CA 1
ATOM 759 C C . PHE A 1 103 ? 11.929 -54.268 -15.310 1.00 14.95 494 PHE A C 1
ATOM 760 O O . PHE A 1 103 ? 12.337 -53.663 -16.308 1.00 16.53 494 PHE A O 1
ATOM 768 N N . HIS A 1 104 ? 10.809 -53.943 -14.682 1.00 13.49 495 HIS A N 1
ATOM 769 C CA . HIS A 1 104 ? 10.003 -52.803 -15.063 1.00 11.44 495 HIS A CA 1
ATOM 770 C C . HIS A 1 104 ? 9.827 -51.836 -13.900 1.00 13.36 495 HIS A C 1
ATOM 771 O O . HIS A 1 104 ? 9.469 -52.225 -12.792 1.00 14.61 495 HIS A O 1
ATOM 778 N N . LEU A 1 105 ? 10.060 -50.570 -14.194 1.00 13.21 496 LEU A N 1
ATOM 779 C CA A LEU A 1 105 ? 9.918 -49.525 -13.203 0.72 15.46 496 LEU A CA 1
ATOM 780 C CA B LEU A 1 105 ? 9.979 -49.489 -13.230 0.28 15.50 496 LEU A CA 1
ATOM 781 C C . LEU A 1 105 ? 8.920 -48.498 -13.685 1.00 15.14 496 LEU A C 1
ATOM 782 O O . LEU A 1 105 ? 8.878 -48.162 -14.864 1.00 16.54 496 LEU A O 1
ATOM 791 N N . GLN A 1 106 ? 8.083 -48.011 -12.770 1.00 13.83 497 GLN A N 1
ATOM 792 C CA . GLN A 1 106 ? 7.231 -46.873 -13.104 1.00 15.72 497 GLN A CA 1
ATOM 793 C C . GLN A 1 106 ? 6.896 -46.024 -11.893 1.00 15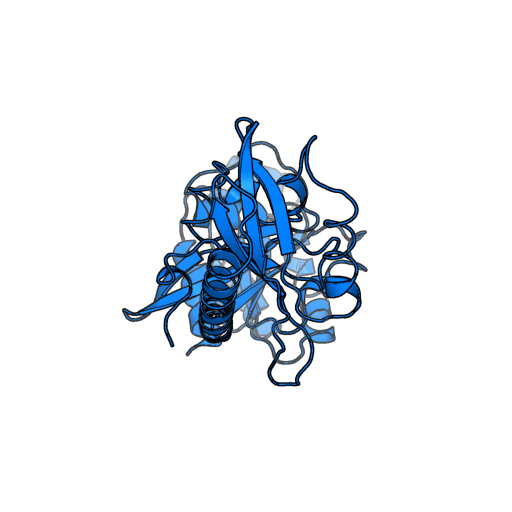.37 497 GLN A C 1
ATOM 794 O O . GLN A 1 106 ? 6.767 -46.542 -10.783 1.00 15.51 497 GLN A O 1
ATOM 800 N N . PRO A 1 107 ? 6.773 -44.709 -12.100 1.00 15.49 498 PRO A N 1
ATOM 801 C CA . PRO A 1 107 ? 6.349 -43.835 -11.012 1.00 15.56 498 PRO A CA 1
ATOM 802 C C . PRO A 1 107 ? 4.888 -44.035 -10.657 1.00 18.22 498 PRO A C 1
ATOM 803 O O . PRO A 1 107 ? 4.035 -44.364 -11.512 1.00 20.03 498 PRO A O 1
ATOM 807 N N . MET A 1 108 ? 4.613 -43.849 -9.374 1.00 17.36 499 MET A N 1
ATOM 808 C CA A MET A 1 108 ? 3.244 -43.754 -8.901 0.58 18.56 499 MET A CA 1
ATOM 809 C CA B MET A 1 108 ? 3.266 -43.756 -8.851 0.42 20.33 499 MET A CA 1
ATOM 810 C C . MET A 1 108 ? 3.030 -42.321 -8.457 1.00 20.59 499 MET A C 1
ATOM 811 O O . MET A 1 108 ? 3.787 -41.782 -7.645 1.00 19.25 499 MET A O 1
ATOM 820 N N . ARG A 1 109 ? 1.986 -41.705 -8.997 1.00 23.87 500 ARG A N 1
ATOM 821 C CA . ARG A 1 109 ? 1.694 -40.318 -8.687 1.00 29.63 500 ARG A CA 1
ATOM 822 C C . ARG A 1 109 ? 0.552 -40.191 -7.669 1.00 32.30 500 ARG A C 1
ATOM 823 O O . ARG A 1 109 ? -0.294 -41.082 -7.542 1.00 33.57 500 ARG A O 1
ATOM 831 N N . ASP A 1 110 ? 0.564 -39.112 -6.899 1.00 36.35 501 ASP A N 1
ATOM 832 C CA . ASP A 1 110 ? -0.477 -38.924 -5.898 1.00 40.57 501 ASP A CA 1
ATOM 833 C C . ASP A 1 110 ? -1.703 -38.298 -6.563 1.00 46.76 501 ASP A C 1
ATOM 834 O O . ASP A 1 110 ? -1.697 -38.058 -7.771 1.00 46.34 501 ASP A O 1
ATOM 839 N N . GLN A 1 111 ? -2.751 -38.043 -5.785 1.00 54.04 502 GLN A N 1
ATOM 840 C CA . GLN A 1 111 ? -3.976 -37.459 -6.332 1.00 61.05 502 GLN A CA 1
ATOM 841 C C . GLN A 1 111 ? -3.701 -36.157 -7.085 1.00 61.85 502 GLN A C 1
ATOM 842 O O . GLN A 1 111 ? -4.359 -35.854 -8.081 1.00 63.30 502 GLN A O 1
ATOM 848 N N . LYS A 1 112 ? -2.721 -35.397 -6.609 1.00 59.76 503 LYS A N 1
ATOM 849 C CA . LYS A 1 112 ? -2.356 -34.134 -7.236 1.00 60.36 503 LYS A CA 1
ATOM 850 C C . LYS A 1 112 ? -1.519 -34.329 -8.500 1.00 60.29 503 LYS A C 1
ATOM 851 O O . LYS A 1 112 ? -1.237 -33.369 -9.215 1.00 60.79 503 LYS A O 1
ATOM 857 N N . GLY A 1 113 ? -1.111 -35.570 -8.764 1.00 59.04 504 GLY A N 1
ATOM 858 C CA . GLY A 1 113 ? -0.399 -35.898 -9.989 1.00 54.91 504 GLY A CA 1
ATOM 859 C C . GLY A 1 113 ? 1.122 -35.899 -9.912 1.00 53.13 504 GLY A C 1
ATOM 860 O O . GLY A 1 113 ? 1.794 -36.115 -10.925 1.00 53.06 504 GLY A O 1
ATOM 861 N N . ASP A 1 114 ? 1.669 -35.665 -8.720 1.00 48.02 505 ASP A N 1
ATOM 862 C CA . ASP A 1 114 ? 3.119 -35.651 -8.522 1.00 41.45 505 ASP A CA 1
ATOM 863 C C . ASP A 1 114 ? 3.624 -37.030 -8.100 1.00 30.45 505 ASP A C 1
ATOM 864 O O . ASP A 1 114 ? 2.871 -37.817 -7.531 1.00 30.55 505 ASP A O 1
ATOM 869 N N . VAL A 1 115 ? 4.892 -37.315 -8.375 1.00 27.88 506 VAL A N 1
ATOM 870 C CA . VAL A 1 115 ? 5.460 -38.630 -8.045 1.00 22.66 506 VAL A CA 1
ATOM 871 C C . VAL A 1 115 ? 5.574 -38.800 -6.546 1.00 23.08 506 VAL A C 1
ATOM 872 O O . VAL A 1 115 ? 6.144 -37.960 -5.849 1.00 28.78 506 VAL A O 1
ATOM 876 N N . GLN A 1 116 ? 5.040 -39.909 -6.059 1.00 15.89 507 GLN A N 1
ATOM 877 C CA . GLN A 1 116 ? 5.108 -40.221 -4.646 1.00 15.57 507 GLN A CA 1
ATOM 878 C C . GLN A 1 116 ? 6.002 -41.438 -4.390 1.00 15.35 507 GLN A C 1
ATOM 879 O O . GLN A 1 116 ? 6.764 -41.483 -3.417 1.00 15.57 507 GLN A O 1
ATOM 885 N N . TYR A 1 117 ? 5.877 -42.447 -5.245 1.00 14.00 508 TYR A N 1
ATOM 886 C CA . TYR A 1 117 ? 6.652 -43.677 -5.090 1.00 11.74 508 TYR A CA 1
ATOM 887 C C . TYR A 1 117 ? 7.139 -44.130 -6.439 1.00 12.39 508 TYR A C 1
ATOM 888 O O . TYR A 1 117 ? 6.629 -43.679 -7.468 1.00 14.15 508 TYR A O 1
ATOM 897 N N . PHE A 1 118 ? 8.117 -45.036 -6.442 1.00 11.56 509 PHE A N 1
ATOM 898 C CA . PHE A 1 118 ? 8.369 -45.851 -7.628 1.00 13.48 509 PHE A CA 1
ATOM 899 C C . PHE A 1 118 ? 8.007 -47.291 -7.343 1.00 12.26 509 PHE A C 1
ATOM 900 O O . PHE A 1 118 ? 8.232 -47.791 -6.245 1.00 13.10 509 PHE A O 1
ATOM 908 N N . ILE A 1 119 ? 7.437 -47.943 -8.361 1.00 11.95 510 ILE A N 1
ATOM 909 C CA . ILE A 1 119 ? 7.091 -49.360 -8.303 1.00 12.62 510 ILE A CA 1
ATOM 910 C C . ILE A 1 119 ? 8.036 -50.090 -9.233 1.00 13.10 510 ILE A C 1
ATOM 911 O O . ILE A 1 119 ? 8.262 -49.644 -10.373 1.00 14.13 510 ILE A O 1
ATOM 916 N N . GLY A 1 120 ? 8.642 -51.163 -8.733 1.00 11.88 511 GLY A N 1
ATOM 917 C CA . GLY A 1 120 ? 9.556 -51.963 -9.539 1.00 12.98 511 GLY A CA 1
ATOM 918 C C . GLY A 1 120 ? 9.155 -53.425 -9.502 1.00 13.69 511 GLY A C 1
ATOM 919 O O . GLY A 1 120 ? 8.972 -53.973 -8.422 1.00 15.01 511 GLY A O 1
ATOM 920 N N . VAL A 1 121 ? 9.038 -54.048 -10.678 1.00 11.85 512 VAL A N 1
ATOM 921 C CA . VAL A 1 121 ? 8.591 -55.448 -10.789 1.00 12.98 512 VAL A CA 1
ATOM 922 C C . VAL A 1 121 ? 9.679 -56.275 -11.449 1.00 12.98 512 VAL A C 1
ATOM 923 O O . VAL A 1 121 ? 10.257 -55.843 -12.447 1.00 15.06 512 VAL A O 1
ATOM 927 N N . GLN A 1 122 ? 9.965 -57.448 -10.898 1.00 13.56 513 GLN A N 1
ATOM 928 C CA . GLN A 1 122 ? 11.008 -58.327 -11.424 1.00 15.56 513 GLN A CA 1
ATOM 929 C C . GLN A 1 122 ? 10.426 -59.636 -11.938 1.00 16.73 513 GLN A C 1
ATOM 930 O O . GLN A 1 122 ? 9.708 -60.326 -11.217 1.00 19.20 513 GLN A O 1
ATOM 936 N N . LEU A 1 123 ? 10.774 -59.989 -13.166 1.00 15.41 514 LEU A N 1
ATOM 937 C CA . LEU A 1 123 ? 10.454 -61.301 -13.709 1.00 18.18 514 LEU A CA 1
ATOM 938 C C . LEU A 1 123 ? 11.785 -62.010 -13.920 1.00 18.02 514 LEU A C 1
ATOM 939 O O . LEU A 1 123 ? 12.556 -61.643 -14.816 1.00 18.86 514 LEU A O 1
ATOM 944 N N . ASP A 1 124 ? 12.045 -63.021 -13.102 1.00 17.43 515 ASP A N 1
ATOM 945 C CA . ASP A 1 124 ? 13.348 -63.674 -13.066 1.00 22.74 515 ASP A CA 1
ATOM 946 C C . ASP A 1 124 ? 13.414 -64.829 -14.037 1.00 26.06 515 ASP A C 1
ATOM 947 O O . ASP A 1 124 ? 12.414 -65.508 -14.259 1.00 25.38 515 ASP A O 1
ATOM 952 N N . GLY A 1 125 ? 14.597 -65.042 -14.606 1.00 21.55 516 GLY A N 1
ATOM 953 C CA . GLY A 1 125 ? 14.822 -66.148 -15.523 1.00 22.21 516 GLY A CA 1
ATOM 954 C C . GLY A 1 125 ? 16.293 -66.496 -15.612 1.00 24.51 516 GLY A C 1
ATOM 955 O O . GLY A 1 125 ? 17.125 -65.925 -14.909 1.00 21.96 516 GLY A O 1
ATOM 956 N N . THR A 1 126 ? 16.626 -67.451 -16.476 1.00 21.88 517 THR A N 1
ATOM 957 C CA . THR A 1 126 ? 18.010 -67.878 -16.617 1.00 21.42 517 THR A CA 1
ATOM 958 C C . THR A 1 126 ? 18.716 -67.219 -17.793 1.00 20.99 517 THR A C 1
ATOM 959 O O . THR A 1 126 ? 19.943 -67.267 -17.893 1.00 24.14 517 THR A O 1
ATOM 963 N N . GLU A 1 127 ? 17.933 -66.634 -18.691 1.00 22.47 518 GLU A N 1
ATOM 964 C CA . GLU A 1 127 ? 18.462 -66.059 -19.917 1.00 24.09 518 GLU A CA 1
ATOM 965 C C . GLU A 1 127 ? 17.919 -64.673 -20.207 1.00 20.91 518 GLU A C 1
ATOM 966 O O . GLU A 1 127 ? 16.812 -64.311 -19.775 1.00 23.11 518 GLU A O 1
ATOM 972 N N . HIS A 1 128 ? 18.712 -63.914 -20.957 1.00 21.86 519 HIS A N 1
ATOM 973 C CA . HIS A 1 128 ? 18.261 -62.698 -21.606 1.00 19.81 519 HIS A CA 1
ATOM 974 C C . HIS A 1 128 ? 17.266 -63.134 -22.685 1.00 22.64 519 HIS A C 1
ATOM 975 O O . HIS A 1 128 ? 17.657 -63.797 -23.650 1.00 28.16 519 HIS A O 1
ATOM 982 N N . VAL A 1 129 ? 15.992 -62.799 -22.513 1.00 17.29 520 VAL A N 1
ATOM 983 C CA . VAL A 1 129 ? 14.972 -63.186 -23.499 1.00 20.59 520 VAL A CA 1
ATOM 984 C C . VAL A 1 129 ? 14.835 -62.178 -24.623 1.00 18.95 520 VAL A C 1
ATOM 985 O O . VAL A 1 129 ? 15.096 -60.981 -24.468 1.00 19.20 520 VAL A O 1
ATOM 989 N N . ARG A 1 130 ? 14.428 -62.679 -25.786 1.00 16.87 521 ARG A N 1
ATOM 990 C CA . ARG A 1 130 ? 14.367 -61.847 -26.987 1.00 17.99 521 ARG A CA 1
ATOM 991 C C . ARG A 1 130 ? 13.077 -62.074 -27.747 1.00 17.36 521 ARG A C 1
ATOM 992 O O . ARG A 1 130 ? 12.343 -63.033 -27.479 1.00 17.83 521 ARG A O 1
ATOM 1000 N N . ASP A 1 131 ? 12.806 -61.187 -28.702 1.00 15.95 522 ASP A N 1
ATOM 1001 C CA . ASP A 1 131 ? 11.745 -61.415 -29.678 1.00 16.17 522 ASP A CA 1
ATOM 1002 C C . ASP A 1 131 ? 10.414 -61.730 -28.986 1.00 18.94 522 ASP A C 1
ATOM 1003 O O . ASP A 1 131 ? 10.017 -61.021 -28.051 1.00 19.11 522 ASP A O 1
ATOM 1008 N N . ALA A 1 132 ? 9.722 -62.791 -29.397 1.00 18.93 523 ALA A N 1
ATOM 1009 C CA . ALA A 1 132 ? 8.411 -63.101 -28.813 1.00 20.51 523 ALA A CA 1
ATOM 1010 C C . ALA A 1 132 ? 8.392 -63.253 -27.297 1.00 20.97 523 ALA A C 1
ATOM 1011 O O . ALA A 1 132 ? 7.474 -62.760 -26.640 1.00 23.77 523 ALA A O 1
ATOM 1013 N N . ALA A 1 133 ? 9.383 -63.953 -26.749 1.00 19.19 524 ALA A N 1
ATOM 1014 C CA . ALA A 1 133 ? 9.414 -64.223 -25.312 1.00 20.28 524 ALA A CA 1
ATOM 1015 C C . ALA A 1 133 ? 9.570 -62.902 -24.558 1.00 21.12 524 ALA A C 1
ATOM 1016 O O . ALA A 1 133 ? 9.023 -62.718 -23.468 1.00 21.74 524 ALA A O 1
ATOM 1018 N N . GLU A 1 134 ? 10.332 -61.989 -25.140 1.00 19.06 525 GLU A N 1
ATOM 1019 C CA . GLU A 1 134 ? 10.571 -60.689 -24.514 1.00 19.04 525 GLU A CA 1
ATOM 1020 C C . GLU A 1 134 ? 9.284 -59.884 -24.525 1.00 21.20 525 GLU A C 1
ATOM 1021 O O . GLU A 1 134 ? 8.895 -59.291 -23.517 1.00 20.81 525 GLU A O 1
ATOM 1027 N N . ARG A 1 135 ? 8.603 -59.868 -25.665 1.00 19.60 526 ARG A N 1
ATOM 1028 C CA . ARG A 1 135 ? 7.347 -59.147 -25.784 1.00 21.96 526 ARG A CA 1
ATOM 1029 C C . ARG A 1 135 ? 6.319 -59.642 -24.758 1.00 23.10 526 ARG A C 1
ATOM 1030 O O . ARG A 1 135 ? 5.613 -58.851 -24.113 1.00 23.54 526 ARG A O 1
ATOM 1038 N N . GLU A 1 136 ? 6.254 -60.955 -24.574 1.00 21.31 527 GLU A N 1
ATOM 1039 C CA . GLU A 1 136 ? 5.309 -61.537 -23.628 1.00 24.42 527 GLU A CA 1
ATOM 1040 C C . GLU A 1 136 ? 5.658 -61.159 -22.189 1.00 21.77 527 GLU A C 1
ATOM 1041 O O . GLU A 1 136 ? 4.771 -60.857 -21.388 1.00 25.71 527 GLU A O 1
ATOM 1047 N N . GLY A 1 137 ? 6.947 -61.189 -21.870 1.00 22.20 528 GLY A N 1
ATOM 1048 C CA . GLY A 1 137 ? 7.406 -60.831 -20.538 1.00 20.77 528 GLY A CA 1
ATOM 1049 C C . GLY A 1 137 ? 7.081 -59.382 -20.206 1.00 21.74 528 GLY A C 1
ATOM 1050 O O . GLY A 1 137 ? 6.611 -59.070 -19.099 1.00 21.58 528 GLY A O 1
ATOM 1051 N N . VAL A 1 138 ? 7.333 -58.496 -21.163 1.00 20.90 529 VAL A N 1
ATOM 1052 C CA . VAL A 1 138 ? 7.082 -57.073 -20.968 1.00 20.52 529 VAL A CA 1
ATOM 1053 C C . VAL A 1 138 ? 5.603 -56.808 -20.703 1.00 23.94 529 VAL A C 1
ATOM 1054 O O . VAL A 1 138 ? 5.243 -55.995 -19.843 1.00 24.18 529 VAL A O 1
ATOM 1058 N N . MET A 1 139 ? 4.742 -57.501 -21.439 1.00 25.69 530 MET A N 1
ATOM 1059 C CA A MET A 1 139 ? 3.301 -57.377 -21.264 0.43 26.92 530 MET A CA 1
ATOM 1060 C CA B MET A 1 139 ? 3.307 -57.343 -21.246 0.57 26.08 530 MET A CA 1
ATOM 1061 C C . MET A 1 139 ? 2.865 -57.788 -19.853 1.00 24.86 530 MET A C 1
ATOM 1062 O O . MET A 1 139 ? 2.041 -57.120 -19.222 1.00 27.80 530 MET A O 1
ATOM 1071 N N . LEU A 1 140 ? 3.423 -58.893 -19.364 1.00 21.76 531 LEU A N 1
ATOM 1072 C CA . LEU A 1 140 ? 3.085 -59.419 -18.046 1.00 22.42 531 LEU A CA 1
ATOM 1073 C C . LEU A 1 140 ? 3.492 -58.465 -16.926 1.00 25.19 531 LEU A C 1
ATOM 1074 O O . LEU A 1 140 ? 2.700 -58.195 -16.029 1.00 25.47 531 LEU A O 1
ATOM 1079 N N . ILE A 1 141 ? 4.724 -57.960 -16.964 1.00 21.53 532 ILE A N 1
ATOM 1080 C CA . ILE A 1 141 ? 5.178 -57.109 -15.862 1.00 20.19 532 ILE A CA 1
ATOM 1081 C C . ILE A 1 141 ? 4.495 -55.743 -15.843 1.00 22.18 532 ILE A C 1
ATOM 1082 O O . ILE A 1 141 ? 4.311 -55.149 -14.784 1.00 20.79 532 ILE A O 1
ATOM 1087 N N . LYS A 1 142 ? 4.102 -55.234 -17.000 1.00 20.44 533 LYS A N 1
ATOM 1088 C CA . LYS A 1 142 ? 3.409 -53.955 -17.024 1.00 19.72 533 LYS A CA 1
ATOM 1089 C C . LYS A 1 142 ? 2.042 -54.115 -16.366 1.00 23.43 533 LYS A C 1
ATOM 1090 O O . LYS A 1 142 ? 1.583 -53.232 -15.644 1.00 23.08 533 LYS A O 1
ATOM 1096 N N . LYS A 1 143 ? 1.408 -55.254 -16.596 1.00 23.33 534 LYS A N 1
ATOM 1097 C CA . LYS A 1 143 ? 0.115 -55.524 -15.980 1.00 26.67 534 LYS A CA 1
ATOM 1098 C C . LYS A 1 143 ? 0.259 -55.624 -14.462 1.00 24.47 534 LYS A C 1
ATOM 1099 O O . LYS A 1 143 ? -0.566 -55.099 -13.704 1.00 22.64 534 LYS A O 1
ATOM 1105 N N . THR A 1 144 ? 1.311 -56.299 -14.020 1.00 22.09 535 THR A N 1
ATOM 1106 C CA . THR A 1 144 ? 1.566 -56.427 -12.590 1.00 19.69 535 THR A CA 1
ATOM 1107 C C . THR A 1 144 ? 1.746 -55.041 -11.977 1.00 19.76 535 THR A C 1
ATOM 1108 O O . THR A 1 144 ? 1.203 -54.746 -10.897 1.00 18.03 535 THR A O 1
ATOM 1112 N N . ALA A 1 145 ? 2.515 -54.191 -12.655 1.00 17.28 536 ALA A N 1
ATOM 1113 C CA . ALA A 1 145 ? 2.763 -52.848 -12.141 1.00 16.31 536 ALA A CA 1
ATOM 1114 C C . ALA A 1 145 ? 1.463 -52.077 -11.983 1.00 17.53 536 ALA A C 1
ATOM 1115 O O . ALA A 1 145 ? 1.275 -51.360 -11.001 1.00 18.71 536 ALA A O 1
ATOM 1117 N N . GLU A 1 146 ? 0.558 -52.221 -12.952 1.00 19.87 537 GLU A N 1
ATOM 1118 C CA . GLU A 1 146 ? -0.742 -51.555 -12.844 1.00 20.97 537 GLU A CA 1
ATOM 1119 C C . GLU A 1 146 ? -1.530 -52.037 -11.618 1.00 21.69 537 GLU A C 1
ATOM 1120 O O . GLU A 1 146 ? -2.141 -51.235 -10.901 1.00 21.59 537 GLU A O 1
ATOM 1126 N N . ASN A 1 147 ? -1.504 -53.336 -11.359 1.00 18.20 538 ASN A N 1
ATOM 1127 C CA . ASN A 1 147 ? -2.190 -53.888 -10.189 1.00 18.85 538 ASN A CA 1
ATOM 1128 C C . ASN A 1 147 ? -1.601 -53.362 -8.876 1.00 20.40 538 ASN A C 1
ATOM 1129 O O . ASN A 1 147 ? -2.321 -53.059 -7.922 1.00 20.95 538 ASN A O 1
ATOM 1134 N N . ILE A 1 148 ? -0.276 -53.257 -8.833 1.00 17.80 539 ILE A N 1
ATOM 1135 C CA . ILE A 1 148 ? 0.377 -52.753 -7.626 1.00 15.69 539 ILE A CA 1
ATOM 1136 C C . ILE A 1 148 ? 0.043 -51.289 -7.413 1.00 18.09 539 ILE A C 1
ATOM 1137 O O . ILE A 1 148 ? -0.167 -50.851 -6.281 1.00 17.43 539 ILE A O 1
ATOM 1142 N N . ASP A 1 149 ? 0.008 -50.519 -8.497 1.00 17.42 540 ASP A N 1
ATOM 1143 C CA . ASP A 1 149 ? -0.320 -49.107 -8.397 1.00 19.34 540 ASP A CA 1
ATOM 1144 C C . ASP A 1 149 ? -1.677 -48.940 -7.722 1.00 20.21 540 ASP A C 1
ATOM 1145 O O . ASP A 1 149 ? -1.832 -48.157 -6.786 1.00 19.80 540 ASP A O 1
ATOM 1150 N N . GLU A 1 150 ? -2.656 -49.718 -8.162 1.00 19.18 541 GLU A N 1
ATOM 1151 C CA . GLU A 1 150 ? -3.980 -49.600 -7.562 1.00 20.54 541 GLU A CA 1
ATOM 1152 C C . GLU A 1 150 ? -3.988 -49.980 -6.088 1.00 19.51 541 GLU A C 1
ATOM 1153 O O . GLU A 1 150 ? -4.603 -49.282 -5.272 1.00 20.93 541 GLU A O 1
ATOM 1159 N N . ALA A 1 151 ? -3.300 -51.066 -5.734 1.00 16.37 542 ALA A N 1
ATOM 1160 C CA . ALA A 1 151 ? -3.210 -51.494 -4.341 1.00 20.40 542 ALA A CA 1
ATOM 1161 C C . ALA A 1 151 ? -2.431 -50.505 -3.491 1.00 20.89 542 ALA A C 1
ATOM 1162 O O . ALA A 1 151 ? -2.757 -50.289 -2.319 1.00 21.86 542 ALA A O 1
ATOM 1164 N N . ALA A 1 152 ? -1.388 -49.906 -4.071 1.00 16.74 543 ALA A N 1
ATOM 1165 C CA . ALA A 1 152 ? -0.537 -49.005 -3.287 1.00 17.71 543 ALA A CA 1
ATOM 1166 C C . ALA A 1 152 ? -1.242 -47.701 -2.915 1.00 19.65 543 ALA A C 1
ATOM 1167 O O . ALA A 1 152 ? -0.830 -46.999 -1.981 1.00 18.34 543 ALA A O 1
ATOM 1169 N N . LYS A 1 153 ? -2.318 -47.373 -3.624 1.00 20.62 544 LYS A N 1
ATOM 1170 C CA A LYS A 1 153 ? -3.106 -46.183 -3.310 0.60 22.05 544 LYS A CA 1
ATOM 1171 C CA B LYS A 1 153 ? -3.091 -46.175 -3.311 0.40 23.55 544 LYS A CA 1
ATOM 1172 C C . LYS A 1 153 ? -3.702 -46.247 -1.917 1.00 23.01 544 LYS A C 1
ATOM 1173 O O . LYS A 1 153 ? -4.049 -45.220 -1.334 1.00 25.84 544 LYS A O 1
ATOM 1184 N N . GLU A 1 154 ? -3.831 -47.459 -1.397 1.00 21.40 545 GLU A N 1
ATOM 1185 C CA . GLU A 1 154 ? -4.434 -47.665 -0.091 1.00 23.73 545 GLU A CA 1
ATOM 1186 C C . GLU A 1 154 ? -3.409 -47.932 1.007 1.00 20.73 545 GLU A C 1
ATOM 1187 O O . GLU A 1 154 ? -3.795 -48.214 2.142 1.00 23.15 545 GLU A O 1
ATOM 1193 N N . LEU A 1 155 ? -2.118 -47.865 0.684 1.00 17.78 546 LEU A N 1
ATOM 1194 C CA . LEU A 1 155 ? -1.069 -48.009 1.717 1.00 16.35 546 LEU A CA 1
ATOM 1195 C C . LEU A 1 155 ? -1.162 -46.828 2.679 1.00 15.16 546 LEU A C 1
ATOM 1196 O O . LEU A 1 155 ? -1.111 -45.661 2.260 1.00 18.67 546 LEU A O 1
ATOM 1201 N N . ILE A 1 156 ? -1.287 -47.109 3.979 1.00 12.65 547 ILE A N 1
ATOM 1202 C CA . ILE A 1 156 ? -1.393 -46.033 4.955 1.00 14.37 547 ILE A CA 1
ATOM 1203 C C . ILE A 1 156 ? 0.020 -45.631 5.375 1.00 15.07 547 ILE A C 1
ATOM 1204 O O . ILE A 1 156 ? 0.816 -46.495 5.730 1.00 16.84 547 ILE A O 1
ATOM 1209 N N . LYS A 1 157 ? 0.322 -44.336 5.297 1.00 13.50 548 LYS A N 1
ATOM 1210 C CA . LYS A 1 157 ? 1.647 -43.832 5.668 1.00 13.05 548 LYS A CA 1
ATOM 1211 C C . LYS A 1 157 ? 1.636 -43.271 7.087 1.00 12.31 548 LYS A C 1
ATOM 1212 O O . LYS A 1 157 ? 0.963 -42.286 7.375 1.00 13.65 548 LYS A O 1
ATOM 1218 N N . CYS A 1 158 ? 2.420 -43.905 7.963 1.00 11.23 549 CYS A N 1
ATOM 1219 C CA . CYS A 1 158 ? 2.532 -43.465 9.347 1.00 13.36 549 CYS A CA 1
ATOM 1220 C C . CYS A 1 158 ? 3.978 -43.092 9.604 1.00 12.46 549 CYS A C 1
ATOM 1221 O O . CYS A 1 158 ? 4.876 -43.891 9.311 1.00 14.19 549 CYS A O 1
ATOM 1224 N N . VAL A 1 159 ? 4.190 -41.883 10.134 1.00 11.92 550 VAL A N 1
ATOM 1225 C CA . VAL A 1 159 ? 5.558 -41.395 10.408 1.00 12.47 550 VAL A CA 1
ATOM 1226 C C . VAL A 1 159 ? 5.746 -41.269 11.906 1.00 12.86 550 VAL A C 1
ATOM 1227 O O . VAL A 1 159 ? 4.888 -40.730 12.600 1.00 12.46 550 VAL A O 1
ATOM 1231 N N . VAL A 1 160 ? 6.871 -41.789 12.398 1.00 10.73 551 VAL A N 1
ATOM 1232 C CA . VAL A 1 160 ? 7.130 -41.865 13.833 1.00 11.02 551 VAL A CA 1
ATOM 1233 C C . VAL A 1 160 ? 8.251 -40.897 14.181 1.00 12.89 551 VAL A C 1
ATOM 1234 O O . VAL A 1 160 ? 9.355 -41.009 13.645 1.00 14.10 551 VAL A O 1
ATOM 1238 N N . VAL A 1 161 ? 7.960 -39.944 15.066 1.00 11.40 552 VAL A N 1
ATOM 1239 C CA . VAL A 1 161 ? 8.948 -38.919 15.441 1.00 12.16 552 VAL A CA 1
ATOM 1240 C C . VAL A 1 161 ? 9.038 -38.786 16.957 1.00 12.89 552 VAL A C 1
ATOM 1241 O O . VAL A 1 161 ? 8.135 -39.206 17.686 1.00 13.27 552 VAL A O 1
ATOM 1245 N N . GLY A 1 162 ? 10.132 -38.189 17.425 1.00 11.47 553 GLY A N 1
ATOM 1246 C CA . GLY A 1 162 ? 10.310 -37.996 18.859 1.00 11.53 553 GLY A CA 1
ATOM 1247 C C . GLY A 1 162 ? 11.791 -37.973 19.188 1.00 12.02 553 GLY A C 1
ATOM 1248 O O . GLY A 1 162 ? 12.622 -38.308 18.342 1.00 13.63 553 GLY A O 1
ATOM 1249 N N . ASP A 1 163 ? 12.121 -37.605 20.429 1.00 12.33 554 ASP A N 1
ATOM 1250 C CA . ASP A 1 163 ? 13.535 -37.473 20.801 1.00 11.49 554 ASP A CA 1
ATOM 1251 C C . ASP A 1 163 ? 14.388 -38.698 20.599 1.00 13.36 554 ASP A C 1
ATOM 1252 O O . ASP A 1 163 ? 13.905 -39.837 20.609 1.00 13.21 554 ASP A O 1
ATOM 1257 N N . GLY A 1 164 ? 15.701 -38.487 20.444 1.00 13.16 555 GLY A N 1
ATOM 1258 C CA . GLY A 1 164 ? 16.586 -39.625 20.386 1.00 14.44 555 GLY A CA 1
ATOM 1259 C C . GLY A 1 164 ? 16.468 -40.489 21.636 1.00 14.76 555 GLY A C 1
ATOM 1260 O O . GLY A 1 164 ? 16.307 -39.976 22.761 1.00 16.93 555 GLY A O 1
ATOM 1261 N N . ALA A 1 165 ? 16.550 -41.794 21.406 1.00 15.67 556 ALA A N 1
ATOM 1262 C CA . ALA A 1 165 ? 16.529 -42.829 22.419 1.00 14.25 556 ALA A CA 1
ATOM 1263 C C . ALA A 1 165 ? 15.218 -43.017 23.181 1.00 16.96 556 ALA A C 1
ATOM 1264 O O . ALA A 1 165 ? 15.208 -43.698 24.207 1.00 17.95 556 ALA A O 1
ATOM 1266 N N . VAL A 1 166 ? 14.114 -42.453 22.692 1.00 14.47 557 VAL A N 1
ATOM 1267 C CA . VAL A 1 166 ? 12.833 -42.664 23.389 1.00 13.86 557 VAL A CA 1
ATOM 1268 C C . VAL A 1 166 ? 12.245 -44.044 23.131 1.00 14.81 557 VAL A C 1
ATOM 1269 O O . VAL A 1 166 ? 11.386 -44.491 23.887 1.00 15.76 557 VAL A O 1
ATOM 1273 N N . GLY A 1 167 ? 12.704 -44.718 22.085 1.00 14.65 558 GLY A N 1
ATOM 1274 C CA . GLY A 1 167 ? 12.284 -46.088 21.815 1.00 12.81 558 GLY A CA 1
ATOM 1275 C C . GLY A 1 167 ? 11.482 -46.257 20.529 1.00 13.61 558 GLY A C 1
ATOM 1276 O O . GLY A 1 167 ? 10.745 -47.239 20.382 1.00 15.27 558 GLY A O 1
ATOM 1277 N N . LYS A 1 168 ? 11.602 -45.309 19.607 1.00 12.25 559 LYS A N 1
ATOM 1278 C CA . LYS A 1 168 ? 10.849 -45.397 18.337 1.00 12.04 559 LYS A CA 1
ATOM 1279 C C . LYS A 1 168 ? 11.175 -46.661 17.546 1.00 14.32 559 LYS A C 1
ATOM 1280 O O . LYS A 1 168 ? 10.290 -47.421 17.124 1.00 14.74 559 LYS A O 1
ATOM 1286 N N . THR A 1 169 ? 12.459 -46.897 17.326 1.00 12.71 560 THR A N 1
ATOM 1287 C CA . THR A 1 169 ? 12.883 -48.055 16.575 1.00 11.74 560 THR A CA 1
ATOM 1288 C C . THR A 1 169 ? 12.517 -49.340 17.290 1.00 12.75 560 THR A C 1
ATOM 1289 O O . THR A 1 169 ? 12.055 -50.298 16.676 1.00 14.91 560 THR A O 1
ATOM 1293 N N . CYS A 1 170 ? 12.702 -49.368 18.603 1.00 13.96 561 CYS A N 1
ATOM 1294 C CA . CYS A 1 170 ? 12.387 -50.587 19.329 1.00 17.55 561 CYS A CA 1
ATOM 1295 C C . CYS A 1 170 ? 10.909 -50.942 19.247 1.00 15.72 561 CYS A C 1
ATOM 1296 O O . CYS A 1 170 ? 10.551 -52.125 19.152 1.00 17.89 561 CYS A O 1
ATOM 1299 N N . LEU A 1 171 ? 10.034 -49.954 19.272 1.00 14.49 562 LEU A N 1
ATOM 1300 C CA . LEU A 1 171 ? 8.650 -50.368 19.214 1.00 18.23 562 LEU A CA 1
ATOM 1301 C C . LEU A 1 171 ? 8.280 -50.863 17.811 1.00 15.26 562 LEU A C 1
ATOM 1302 O O . LEU A 1 171 ? 7.448 -51.758 17.673 1.00 15.42 562 LEU A O 1
ATOM 1307 N N . LEU A 1 172 ? 8.950 -50.348 16.777 1.00 13.27 563 LEU A N 1
ATOM 1308 C CA . LEU A 1 172 ? 8.700 -50.846 15.427 1.00 12.34 563 LEU A CA 1
ATOM 1309 C C . LEU A 1 172 ? 9.266 -52.260 15.215 1.00 12.94 563 LEU A C 1
ATOM 1310 O O . LEU A 1 172 ? 8.642 -53.105 14.586 1.00 14.20 563 LEU A O 1
ATOM 1315 N N . ILE A 1 173 ? 10.470 -52.514 15.725 1.00 12.10 564 ILE A N 1
ATOM 1316 C CA . ILE A 1 173 ? 11.044 -53.838 15.641 1.00 13.63 564 ILE A CA 1
ATOM 1317 C C . ILE A 1 173 ? 10.212 -54.818 16.470 1.00 14.46 564 ILE A C 1
ATOM 1318 O O . ILE A 1 173 ? 9.904 -55.922 16.020 1.00 15.13 564 ILE A O 1
ATOM 1323 N N . SER A 1 174 ? 9.821 -54.409 17.669 1.00 13.29 565 SER A N 1
ATOM 1324 C CA . SER A 1 174 ? 9.016 -55.296 18.494 1.00 15.32 565 SER A CA 1
ATOM 1325 C C . SER A 1 174 ? 7.682 -55.644 17.843 1.00 17.02 565 SER A C 1
ATOM 1326 O O . SER A 1 174 ? 7.256 -56.802 17.846 1.00 16.79 565 SER A O 1
ATOM 1329 N N . TYR A 1 175 ? 7.022 -54.650 17.264 1.00 14.66 566 TYR A N 1
ATOM 1330 C CA . TYR A 1 175 ? 5.737 -54.895 16.622 1.00 13.78 566 TYR A CA 1
ATOM 1331 C C . TYR A 1 175 ? 5.882 -55.799 15.401 1.00 18.03 566 TYR A C 1
ATOM 1332 O O . TYR A 1 175 ? 5.036 -56.666 15.163 1.00 19.32 566 TYR A O 1
ATOM 1341 N N . THR A 1 176 ? 6.939 -55.608 14.617 1.00 15.52 567 THR A N 1
ATOM 1342 C CA . THR A 1 176 ? 7.045 -56.338 13.352 1.00 15.93 567 THR A CA 1
ATOM 1343 C C . THR A 1 176 ? 7.760 -57.685 13.441 1.00 18.92 567 THR A C 1
ATOM 1344 O O . THR A 1 176 ? 7.601 -58.539 12.545 1.00 22.74 567 THR A O 1
ATOM 1348 N N . THR A 1 177 ? 8.533 -57.903 14.498 1.00 19.64 568 THR A N 1
ATOM 1349 C CA . THR A 1 177 ? 9.281 -59.161 14.606 1.00 21.49 568 THR A CA 1
ATOM 1350 C C . THR A 1 177 ? 9.107 -59.869 15.946 1.00 23.79 568 THR A C 1
ATOM 1351 O O . THR A 1 177 ? 9.600 -60.989 16.125 1.00 24.69 568 THR A O 1
ATOM 1355 N N . ASN A 1 178 ? 8.443 -59.202 16.887 1.00 18.16 569 ASN A N 1
ATOM 1356 C CA . ASN A 1 178 ? 8.276 -59.700 18.256 1.00 17.91 569 ASN A CA 1
ATOM 1357 C C . ASN A 1 178 ? 9.592 -59.932 18.981 1.00 21.48 569 ASN A C 1
ATOM 1358 O O . ASN A 1 178 ? 9.630 -60.663 19.968 1.00 25.52 569 ASN A O 1
ATOM 1363 N N . ALA A 1 179 ? 10.666 -59.315 18.495 1.00 21.45 570 ALA A N 1
ATOM 1364 C CA . ALA A 1 179 ? 11.957 -59.430 19.158 1.00 25.88 570 ALA A CA 1
ATOM 1365 C C . ALA A 1 179 ? 12.232 -58.145 19.921 1.00 25.05 570 ALA A C 1
ATOM 1366 O O . ALA A 1 179 ? 11.535 -57.159 19.749 1.00 26.91 570 ALA A O 1
ATOM 1368 N N . PHE A 1 180 ? 13.257 -58.144 20.754 1.00 27.00 571 PHE A N 1
ATOM 1369 C CA . PHE A 1 180 ? 13.700 -56.870 21.294 1.00 32.94 571 PHE A CA 1
ATOM 1370 C C . PHE A 1 180 ? 15.160 -56.669 20.960 1.00 33.92 571 PHE A C 1
ATOM 1371 O O . PHE A 1 180 ? 15.984 -57.532 21.232 1.00 41.91 571 PHE A O 1
ATOM 1379 N N . PRO A 1 181 ? 15.475 -55.532 20.335 1.00 35.60 572 PRO A N 1
ATOM 1380 C CA . PRO A 1 181 ? 16.836 -55.232 19.882 1.00 41.41 572 PRO A CA 1
ATOM 1381 C C . PRO A 1 181 ? 17.778 -55.036 21.060 1.00 45.90 572 PRO A C 1
ATOM 1382 O O . PRO A 1 181 ? 17.345 -54.699 22.167 1.00 45.51 572 PRO A O 1
ATOM 1386 N N . GLY A 1 182 ? 19.062 -55.259 20.814 1.00 48.90 573 GLY A N 1
ATOM 1387 C CA . GLY A 1 182 ? 20.075 -55.007 21.815 1.00 49.95 573 GLY A CA 1
ATOM 1388 C C . GLY A 1 182 ? 20.590 -53.589 21.693 1.00 46.18 573 GLY A C 1
ATOM 1389 O O . GLY A 1 182 ? 19.855 -52.626 21.922 1.00 45.53 573 GLY A O 1
ATOM 1390 N N . GLU A 1 183 ? 21.853 -53.478 21.301 1.00 43.14 574 GLU A N 1
ATOM 1391 C CA . GLU A 1 183 ? 22.571 -52.212 21.274 1.00 39.90 574 GLU A CA 1
ATOM 1392 C C . GLU A 1 183 ? 21.775 -51.068 20.650 1.00 32.47 574 GLU A C 1
ATOM 1393 O O . GLU A 1 183 ? 21.219 -51.204 19.568 1.00 33.78 574 GLU A O 1
ATOM 1395 N N . TYR A 1 184 ? 21.741 -49.940 21.343 1.00 28.56 575 TYR A N 1
ATOM 1396 C CA . TYR A 1 184 ? 21.186 -48.719 20.776 1.00 25.13 575 TYR A CA 1
ATOM 1397 C C . TYR A 1 184 ? 21.993 -48.266 19.571 1.00 27.36 575 TYR A C 1
ATOM 1398 O O . TYR A 1 184 ? 23.208 -48.073 19.653 1.00 27.65 575 TYR A O 1
ATOM 1407 N N . ILE A 1 185 ? 21.308 -48.090 18.449 1.00 21.99 576 ILE A N 1
ATOM 1408 C CA . ILE A 1 185 ? 21.929 -47.561 17.250 1.00 22.71 576 ILE A CA 1
ATOM 1409 C C . ILE A 1 185 ? 21.003 -46.471 16.740 1.00 20.88 576 ILE A C 1
ATOM 1410 O O . ILE A 1 185 ? 19.885 -46.768 16.336 1.00 20.38 576 ILE A O 1
ATOM 1415 N N . PRO A 1 186 ? 21.451 -45.212 16.779 1.00 19.98 577 PRO A N 1
ATOM 1416 C CA . PRO A 1 186 ? 20.601 -44.112 16.305 1.00 17.76 577 PRO A CA 1
ATOM 1417 C C . PRO A 1 186 ? 20.214 -44.255 14.839 1.00 18.10 577 PRO A C 1
ATOM 1418 O O . PRO A 1 186 ? 21.016 -44.645 13.986 1.00 19.51 577 PRO A O 1
ATOM 1422 N N . THR A 1 187 ? 18.996 -43.865 14.571 1.00 15.83 578 THR A N 1
ATOM 1423 C CA . THR A 1 187 ? 18.420 -43.938 13.255 1.00 16.48 578 THR A CA 1
ATOM 1424 C C . THR A 1 187 ? 18.714 -42.696 12.434 1.00 14.69 578 THR A C 1
ATOM 1425 O O . THR A 1 187 ? 18.759 -41.653 12.960 1.00 17.07 578 THR A O 1
ATOM 1429 N N . VAL A 1 188 ? 18.817 -42.897 11.110 1.00 15.51 579 VAL A N 1
ATOM 1430 C CA . VAL A 1 188 ? 18.749 -41.832 10.135 1.00 15.37 579 VAL A CA 1
ATOM 1431 C C . VAL A 1 188 ? 17.298 -41.896 9.563 1.00 14.49 579 VAL A C 1
ATOM 1432 O O . VAL A 1 188 ? 16.461 -41.197 10.024 1.00 15.82 579 VAL A O 1
ATOM 1436 N N . PHE A 1 189 ? 17.041 -42.772 8.604 1.00 15.48 580 PHE A N 1
ATOM 1437 C CA . PHE A 1 189 ? 15.687 -43.132 8.217 1.00 14.39 580 PHE A CA 1
ATOM 1438 C C . PHE A 1 189 ? 15.653 -44.652 8.110 1.00 16.01 580 PHE A C 1
ATOM 1439 O O . PHE A 1 189 ? 16.612 -45.220 7.758 1.00 18.73 580 PHE A O 1
ATOM 1447 N N . ASP A 1 190 ? 14.509 -45.260 8.400 1.00 13.88 581 ASP A N 1
ATOM 1448 C CA . ASP A 1 190 ? 14.335 -46.669 8.097 1.00 12.88 581 ASP A CA 1
ATOM 1449 C C . ASP A 1 190 ? 12.847 -46.883 7.940 1.00 14.98 581 ASP A C 1
ATOM 1450 O O . ASP A 1 190 ? 12.051 -46.015 8.286 1.00 15.62 581 ASP A O 1
ATOM 1455 N N . ASN A 1 191 ? 12.475 -48.018 7.375 1.00 13.06 582 ASN A N 1
ATOM 1456 C CA . ASN A 1 191 ? 11.070 -48.277 7.086 1.00 12.33 582 ASN A CA 1
ATOM 1457 C C . ASN A 1 191 ? 10.684 -49.677 7.511 1.00 13.34 582 ASN A C 1
ATOM 1458 O O . ASN A 1 191 ? 11.509 -50.596 7.517 1.00 13.93 582 ASN A O 1
ATOM 1463 N N . TYR A 1 192 ? 9.410 -49.810 7.872 1.00 12.51 583 TYR A N 1
ATOM 1464 C CA . TYR A 1 192 ? 8.832 -51.080 8.319 1.00 12.66 583 TYR A CA 1
ATOM 1465 C C . TYR A 1 192 ? 7.479 -51.223 7.672 1.00 12.05 583 TYR A C 1
ATOM 1466 O O . TYR A 1 192 ? 6.874 -50.235 7.258 1.00 14.02 583 TYR A O 1
ATO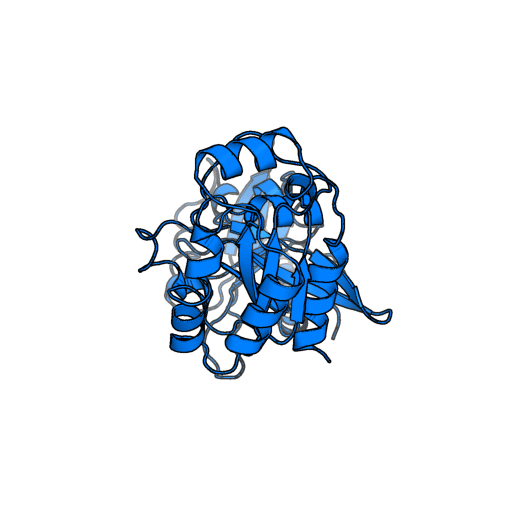M 1475 N N . SER A 1 193 ? 7.012 -52.472 7.583 1.00 14.47 584 SER A N 1
ATOM 1476 C CA A SER A 1 193 ? 5.737 -52.802 6.941 0.65 13.93 584 SER A CA 1
ATOM 1477 C CA B SER A 1 193 ? 5.701 -52.708 7.008 0.35 14.76 584 SER A CA 1
ATOM 1478 C C . SER A 1 193 ? 4.923 -53.676 7.879 1.00 16.20 584 SER A C 1
ATOM 1479 O O . SER A 1 193 ? 5.484 -54.575 8.504 1.00 18.28 584 SER A O 1
ATOM 1484 N N . ALA A 1 194 ? 3.620 -53.437 7.945 1.00 16.72 585 ALA A N 1
ATOM 1485 C CA . ALA A 1 194 ? 2.734 -54.328 8.682 1.00 14.85 585 ALA A CA 1
ATOM 1486 C C . ALA A 1 194 ? 1.456 -54.536 7.885 1.00 15.13 585 ALA A C 1
ATOM 1487 O O . ALA A 1 194 ? 0.937 -53.613 7.268 1.00 17.36 585 ALA A O 1
ATOM 1489 N N . ASN A 1 195 ? 0.949 -55.770 7.900 1.00 16.73 586 ASN A N 1
ATOM 1490 C CA . ASN A 1 195 ? -0.389 -56.061 7.393 1.00 18.05 586 ASN A CA 1
ATOM 1491 C C . ASN A 1 195 ? -1.268 -56.325 8.598 1.00 18.51 586 ASN A C 1
ATOM 1492 O O . ASN A 1 195 ? -1.032 -57.282 9.344 1.00 24.23 586 ASN A O 1
ATOM 1497 N N . VAL A 1 196 ? -2.229 -55.436 8.826 1.00 16.29 587 VAL A N 1
ATOM 1498 C CA . VAL A 1 196 ? -2.982 -55.437 10.087 1.00 15.42 587 VAL A CA 1
ATOM 1499 C C . VAL A 1 196 ? -4.461 -55.682 9.822 1.00 16.96 587 VAL A C 1
ATOM 1500 O O . VAL A 1 196 ? -5.053 -55.027 8.973 1.00 18.01 587 VAL A O 1
ATOM 1504 N N . MET A 1 197 ? -5.064 -56.611 10.567 1.00 16.93 588 MET A N 1
ATOM 1505 C CA . MET A 1 197 ? -6.518 -56.815 10.458 1.00 18.32 588 MET A CA 1
ATOM 1506 C C . MET A 1 197 ? -7.279 -55.763 11.235 1.00 18.61 588 MET A C 1
ATOM 1507 O O . MET A 1 197 ? -7.035 -55.575 12.425 1.00 19.85 588 MET A O 1
ATOM 1512 N N . VAL A 1 198 ? -8.182 -55.059 10.556 1.00 15.82 589 VAL A N 1
ATOM 1513 C CA . VAL A 1 198 ? -8.970 -54.008 11.183 1.00 15.02 589 VAL A CA 1
ATOM 1514 C C . VAL A 1 198 ? -10.415 -54.246 10.775 1.00 19.28 589 VAL A C 1
ATOM 1515 O O . VAL A 1 198 ? -10.732 -54.232 9.590 1.00 18.87 589 VAL A O 1
ATOM 1519 N N . ASP A 1 199 ? -11.281 -54.514 11.750 1.00 17.87 590 ASP A N 1
ATOM 1520 C CA . ASP A 1 199 ? -12.681 -54.828 11.447 1.00 21.91 590 ASP A CA 1
ATOM 1521 C C . ASP A 1 199 ? -12.800 -55.919 10.385 1.00 22.75 590 ASP A C 1
ATOM 1522 O O . ASP A 1 199 ? -13.665 -55.858 9.507 1.00 26.36 590 ASP A O 1
ATOM 1527 N N . GLY A 1 200 ? -11.943 -56.925 10.479 1.00 19.00 591 GLY A N 1
ATOM 1528 C CA . GLY A 1 200 ? -12.036 -58.096 9.612 1.00 19.88 591 GLY A CA 1
ATOM 1529 C C . GLY A 1 200 ? -11.437 -57.952 8.218 1.00 21.48 591 GLY A C 1
ATOM 1530 O O . GLY A 1 200 ? -11.532 -58.874 7.412 1.00 22.61 591 GLY A O 1
ATOM 1531 N N . LYS A 1 201 ? -10.798 -56.824 7.936 1.00 19.21 592 LYS A N 1
ATOM 1532 C CA . LYS A 1 201 ? -10.202 -56.612 6.617 1.00 18.86 592 LYS A CA 1
ATOM 1533 C C . LYS A 1 201 ? -8.731 -56.255 6.780 1.00 21.01 592 LYS A C 1
ATOM 1534 O O . LYS A 1 201 ? -8.375 -55.549 7.709 1.00 19.61 592 LYS A O 1
ATOM 1540 N N . PRO A 1 202 ? -7.875 -56.724 5.864 1.00 21.15 593 PRO A N 1
ATOM 1541 C CA . PRO A 1 202 ? -6.440 -56.443 6.010 1.00 20.61 593 PRO A CA 1
ATOM 1542 C C . PRO A 1 202 ? -6.125 -55.037 5.520 1.00 20.22 593 PRO A C 1
ATOM 1543 O O . PRO A 1 202 ? -6.739 -54.560 4.561 1.00 20.43 593 PRO A O 1
ATOM 1547 N N . VAL A 1 203 ? -5.167 -54.388 6.175 1.00 16.84 594 VAL A N 1
ATOM 1548 C CA . VAL A 1 203 ? -4.762 -53.039 5.833 1.00 16.97 594 VAL A CA 1
ATOM 1549 C C . VAL A 1 203 ? -3.248 -53.046 5.747 1.00 17.59 594 VAL A C 1
ATOM 1550 O O . VAL A 1 203 ? -2.579 -53.608 6.624 1.00 19.04 594 VAL A O 1
ATOM 1554 N N . ASN A 1 204 ? -2.700 -52.425 4.698 1.00 15.05 595 ASN A N 1
ATOM 1555 C CA . ASN A 1 204 ? -1.252 -52.293 4.589 1.00 15.84 595 ASN A CA 1
ATOM 1556 C C . ASN A 1 204 ? -0.815 -50.988 5.220 1.00 12.63 595 ASN A C 1
ATOM 1557 O O . ASN A 1 204 ? -1.250 -49.905 4.818 1.00 16.00 595 ASN A O 1
ATOM 1562 N N . LEU A 1 205 ? 0.035 -51.115 6.235 1.00 13.64 596 LEU A N 1
ATOM 1563 C CA . LEU A 1 205 ? 0.500 -49.976 7.009 1.00 13.48 596 LEU A CA 1
ATOM 1564 C C . LEU A 1 205 ? 1.995 -49.875 6.751 1.00 14.27 596 LEU A C 1
ATOM 1565 O O . LEU A 1 205 ? 2.726 -50.849 6.929 1.00 16.41 596 LEU A O 1
ATOM 1570 N N . GLY A 1 206 ? 2.438 -48.708 6.290 1.00 12.80 597 GLY A N 1
ATOM 1571 C CA . GLY A 1 206 ? 3.864 -48.445 6.161 1.00 14.26 597 GLY A CA 1
ATOM 1572 C C . GLY A 1 206 ? 4.320 -47.501 7.263 1.00 12.27 597 GLY A C 1
ATOM 1573 O O . GLY A 1 206 ? 3.649 -46.514 7.553 1.00 14.40 597 GLY A O 1
ATOM 1574 N N . LEU A 1 207 ? 5.463 -47.808 7.867 1.00 12.32 598 LEU A N 1
ATOM 1575 C CA . LEU A 1 207 ? 5.944 -47.071 9.025 1.00 12.54 598 LEU A CA 1
ATOM 1576 C C . LEU A 1 207 ? 7.304 -46.471 8.708 1.00 12.10 598 LEU A C 1
ATOM 1577 O O . LEU A 1 207 ? 8.269 -47.199 8.442 1.00 13.99 598 LEU A O 1
ATOM 1582 N N . TRP A 1 208 ? 7.351 -45.147 8.719 1.00 11.86 599 TRP A N 1
ATOM 1583 C CA . TRP A 1 208 ? 8.579 -44.391 8.465 1.00 11.90 599 TRP A CA 1
ATOM 1584 C C . TRP A 1 208 ? 9.223 -44.029 9.816 1.00 12.50 599 TRP A C 1
ATOM 1585 O O . TRP A 1 208 ? 8.680 -43.225 10.560 1.00 13.81 599 TRP A O 1
ATOM 1596 N N . ASP A 1 209 ? 10.390 -44.616 10.085 1.00 12.41 600 ASP A N 1
ATOM 1597 C CA . ASP A 1 209 ? 11.164 -44.357 11.304 1.00 13.57 600 ASP A CA 1
ATOM 1598 C C . ASP A 1 209 ? 12.145 -43.223 10.987 1.00 12.28 600 ASP A C 1
ATOM 1599 O O . ASP A 1 209 ? 12.722 -43.176 9.889 1.00 14.40 600 ASP A O 1
ATOM 1604 N N . THR A 1 210 ? 12.317 -42.319 11.949 1.00 13.98 601 THR A N 1
ATOM 1605 C CA . THR A 1 210 ? 13.085 -41.097 11.739 1.00 14.55 601 THR A CA 1
ATOM 1606 C C . THR A 1 210 ? 14.075 -40.860 12.884 1.00 14.13 601 THR A C 1
ATOM 1607 O O . THR A 1 210 ? 14.032 -41.526 13.918 1.00 15.63 601 THR A O 1
ATOM 1611 N N . ALA A 1 211 ? 14.974 -39.898 12.685 1.00 12.92 602 ALA A N 1
ATOM 1612 C CA . ALA A 1 211 ? 16.021 -39.600 13.665 1.00 13.28 602 ALA A CA 1
ATOM 1613 C C . ALA A 1 211 ? 15.565 -38.595 14.707 1.00 14.16 602 ALA A C 1
ATOM 1614 O O . ALA A 1 211 ? 15.045 -37.534 14.372 1.00 16.20 602 ALA A O 1
ATOM 1616 N N . GLY A 1 212 ? 15.816 -38.893 15.979 1.00 13.48 603 GLY A N 1
ATOM 1617 C CA . GLY A 1 212 ? 15.532 -37.927 17.031 1.00 15.27 603 GLY A CA 1
ATOM 1618 C C . GLY A 1 212 ? 16.541 -36.782 17.128 1.00 18.49 603 GLY A C 1
ATOM 1619 O O . GLY A 1 212 ? 16.193 -35.709 17.631 1.00 21.92 603 GLY A O 1
ATOM 1620 N N . LEU A 1 213 ? 17.761 -37.020 16.634 1.00 17.26 604 LEU A N 1
ATOM 1621 C CA . LEU A 1 213 ? 18.890 -36.058 16.683 1.00 18.65 604 LEU A CA 1
ATOM 1622 C C . LEU A 1 213 ? 18.526 -34.686 16.088 1.00 18.81 604 LEU A C 1
ATOM 1623 O O . LEU A 1 213 ? 18.009 -34.599 14.971 1.00 18.64 604 LEU A O 1
ATOM 1628 N N . GLU A 1 214 ? 18.813 -33.606 16.815 1.00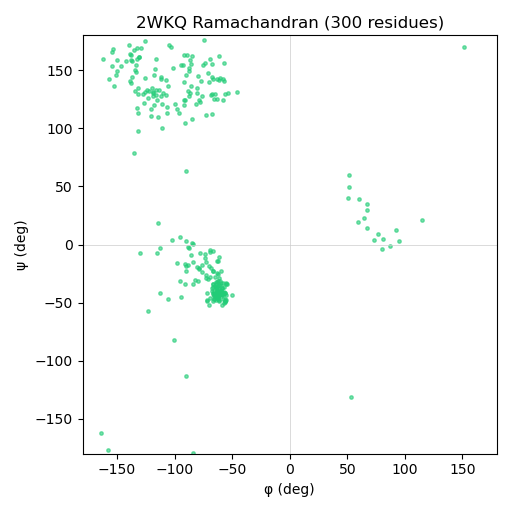 16.40 605 GLU A N 1
ATOM 1629 C CA . GLU A 1 214 ? 18.528 -32.273 16.313 1.00 16.96 605 GLU A CA 1
ATOM 1630 C C . GLU A 1 214 ? 19.326 -31.978 15.043 1.00 15.17 605 GLU A C 1
ATOM 1631 O O . GLU A 1 214 ? 18.856 -31.232 14.181 1.00 17.34 605 GLU A O 1
ATOM 1637 N N . ASP A 1 215 ? 20.521 -32.546 14.917 1.00 15.46 606 ASP A N 1
ATOM 1638 C CA . ASP A 1 215 ? 21.296 -32.282 13.704 1.00 15.35 606 ASP A CA 1
ATOM 1639 C C . ASP A 1 215 ? 20.678 -32.925 12.443 1.00 15.97 606 ASP A C 1
ATOM 1640 O O . ASP A 1 215 ? 21.180 -32.722 11.339 1.00 17.85 606 ASP A O 1
ATOM 1645 N N . TYR A 1 216 ? 19.607 -33.707 12.610 1.00 13.83 607 TYR A N 1
ATOM 1646 C CA A TYR A 1 216 ? 18.872 -34.206 11.440 0.69 14.27 607 TYR A CA 1
ATOM 1647 C CA B TYR A 1 216 ? 18.832 -34.226 11.477 0.31 14.15 607 TYR A CA 1
ATOM 1648 C C . TYR A 1 216 ? 17.604 -33.395 11.138 1.00 15.64 607 TYR A C 1
ATOM 1649 O O . TYR A 1 216 ? 16.793 -33.795 10.292 1.00 17.25 607 TYR A O 1
ATOM 1666 N N . ASP A 1 217 ? 17.448 -32.239 11.782 1.00 14.16 608 ASP A N 1
ATOM 1667 C CA . ASP A 1 217 ? 16.283 -31.378 11.565 1.00 14.39 608 ASP A CA 1
ATOM 1668 C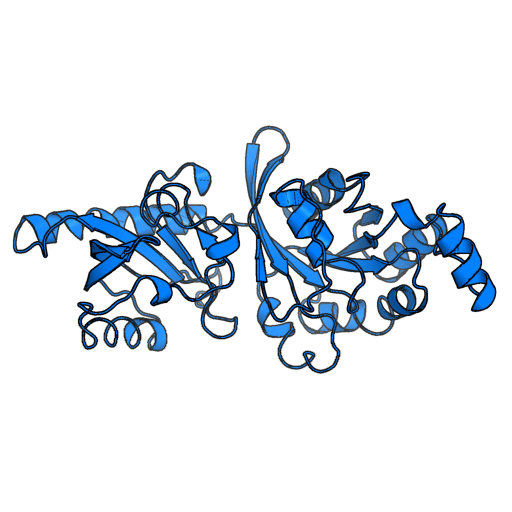 C . ASP A 1 217 ? 16.040 -30.977 10.106 1.00 16.04 608 ASP A C 1
ATOM 1669 O O . ASP A 1 217 ? 14.886 -30.823 9.693 1.00 17.75 608 ASP A O 1
ATOM 1674 N N . ARG A 1 218 ? 17.103 -30.790 9.331 1.00 16.80 609 ARG A N 1
ATOM 1675 C CA . ARG A 1 218 ? 16.904 -30.355 7.947 1.00 16.45 609 ARG A CA 1
ATOM 1676 C C . ARG A 1 218 ? 16.489 -31.501 7.046 1.00 17.22 609 ARG A C 1
ATOM 1677 O O . ARG A 1 218 ? 15.910 -31.276 5.987 1.00 21.90 609 ARG A O 1
ATOM 1685 N N . LEU A 1 219 ? 16.767 -32.733 7.459 1.00 15.59 610 LEU A N 1
ATOM 1686 C CA A LEU A 1 219 ? 16.452 -33.891 6.624 0.49 16.83 610 LEU A CA 1
ATOM 1687 C CA B LEU A 1 219 ? 16.477 -33.895 6.636 0.51 17.05 610 LEU A CA 1
ATOM 1688 C C . LEU A 1 219 ? 15.130 -34.523 6.995 1.00 17.23 610 LEU A C 1
ATOM 1689 O O . LEU A 1 219 ? 14.419 -35.038 6.129 1.00 16.54 610 LEU A O 1
ATOM 1698 N N . ARG A 1 220 ? 14.808 -34.506 8.286 1.00 15.32 611 ARG A N 1
ATOM 1699 C CA . ARG A 1 220 ?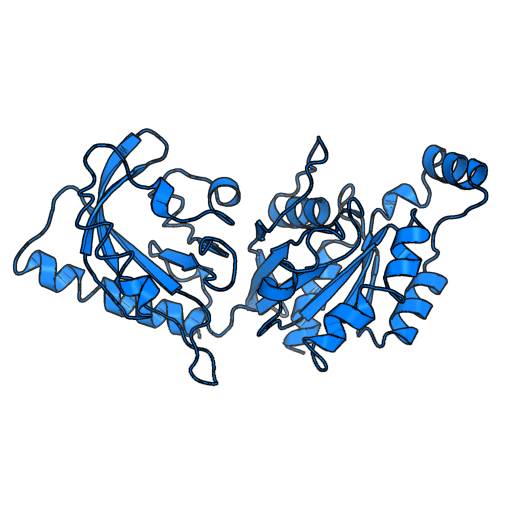 13.631 -35.233 8.777 1.00 14.70 611 ARG A CA 1
ATOM 1700 C C . ARG A 1 220 ? 12.349 -34.971 8.001 1.00 14.97 611 ARG A C 1
ATOM 1701 O O . ARG A 1 220 ? 11.611 -35.918 7.707 1.00 14.76 611 ARG A O 1
ATOM 1709 N N . PRO A 1 221 ? 12.066 -33.706 7.648 1.00 15.69 612 PRO A N 1
ATOM 1710 C CA . PRO A 1 221 ? 10.795 -33.452 6.963 1.00 17.58 612 PRO A CA 1
ATOM 1711 C C . PRO A 1 221 ? 10.697 -34.061 5.564 1.00 14.84 612 PRO A C 1
ATOM 1712 O O . PRO A 1 221 ? 9.606 -33.977 4.986 1.00 17.11 612 PRO A O 1
ATOM 1716 N N . LEU A 1 222 ? 11.766 -34.663 5.031 1.00 14.09 613 LEU A N 1
ATOM 1717 C CA . LEU A 1 222 ? 11.647 -35.376 3.751 1.00 14.94 613 LEU A CA 1
ATOM 1718 C C . LEU A 1 222 ? 10.628 -36.502 3.873 1.00 16.22 613 LEU A C 1
ATOM 1719 O O . LEU A 1 222 ? 10.054 -36.954 2.873 1.00 15.56 613 LEU A O 1
ATOM 1724 N N . SER A 1 223 ? 10.394 -36.952 5.096 1.00 14.35 614 SER A N 1
ATOM 1725 C CA . SER A 1 223 ? 9.461 -38.046 5.333 1.00 13.04 614 SER A CA 1
ATOM 1726 C C . SER A 1 223 ? 8.017 -37.576 5.459 1.00 13.78 614 SER A C 1
ATOM 1727 O O . SER A 1 223 ? 7.112 -38.402 5.448 1.00 14.89 614 SER A O 1
ATOM 1730 N N . TYR A 1 224 ? 7.778 -36.263 5.531 1.00 13.43 615 TYR A N 1
ATOM 1731 C CA . TYR A 1 224 ? 6.466 -35.777 5.957 1.00 13.93 615 TYR A CA 1
ATOM 1732 C C . TYR A 1 224 ? 5.356 -35.678 4.887 1.00 15.17 615 TYR A C 1
ATOM 1733 O O . TYR A 1 224 ? 4.187 -35.846 5.210 1.00 15.71 615 TYR A O 1
ATOM 1742 N N . PRO A 1 225 ? 5.702 -35.346 3.635 1.00 16.57 616 PRO A N 1
ATOM 1743 C CA . PRO A 1 225 ? 4.593 -35.174 2.683 1.00 17.52 616 PRO A CA 1
ATOM 1744 C C . PRO A 1 225 ? 3.692 -36.407 2.547 1.00 14.95 616 PRO A C 1
ATOM 1745 O O . PRO A 1 225 ? 4.154 -37.551 2.548 1.00 17.24 616 PRO A O 1
ATOM 1749 N N . GLN A 1 226 ? 2.392 -36.145 2.433 1.00 15.82 617 GLN A N 1
ATOM 1750 C CA A GLN A 1 226 ? 1.393 -37.190 2.229 0.66 17.33 617 GLN A CA 1
ATOM 1751 C CA B GLN A 1 226 ? 1.386 -37.184 2.235 0.34 16.50 617 GLN A CA 1
ATOM 1752 C C . GLN A 1 226 ? 1.282 -38.175 3.390 1.00 15.14 617 GLN A C 1
ATOM 1753 O O . GLN A 1 226 ? 0.808 -39.290 3.206 1.00 17.71 617 GLN A O 1
ATOM 1764 N N . THR A 1 227 ? 1.714 -37.762 4.581 1.00 14.55 618 THR A N 1
ATOM 1765 C CA . THR A 1 227 ? 1.554 -38.624 5.749 1.00 14.95 618 THR A CA 1
ATOM 1766 C C . THR A 1 227 ? 0.075 -38.717 6.124 1.00 14.42 618 THR A C 1
ATOM 1767 O O . THR A 1 227 ? -0.643 -37.706 6.086 1.00 17.68 618 THR A O 1
ATOM 1771 N N . ASP A 1 228 ? -0.369 -39.917 6.502 1.00 13.81 619 ASP A N 1
ATOM 1772 C CA . ASP A 1 228 ? -1.750 -40.134 6.938 1.00 14.69 619 ASP A CA 1
ATOM 1773 C C . ASP A 1 228 ? -1.928 -39.965 8.443 1.00 17.55 619 ASP A C 1
ATOM 1774 O O . ASP A 1 228 ? -2.983 -39.510 8.889 1.00 16.33 619 ASP A O 1
ATOM 1779 N N . VAL A 1 229 ? -0.907 -40.334 9.224 1.00 13.68 620 VAL A N 1
ATOM 1780 C CA . VAL A 1 229 ? -0.986 -40.199 10.681 1.00 12.85 620 VAL A CA 1
ATOM 1781 C C . VAL A 1 229 ? 0.429 -40.141 11.249 1.00 12.71 620 VAL A C 1
ATOM 1782 O O . VAL A 1 229 ? 1.328 -40.819 10.733 1.00 14.29 620 VAL A O 1
ATOM 1786 N N . PHE A 1 230 ? 0.621 -39.313 12.279 1.00 13.64 621 PHE A N 1
ATOM 1787 C CA . PHE A 1 230 ? 1.920 -39.211 12.960 1.00 12.72 621 PHE A CA 1
ATOM 1788 C C . PHE A 1 230 ? 1.823 -39.861 14.312 1.00 15.18 621 PHE A C 1
ATOM 1789 O O . PHE A 1 230 ? 0.804 -39.726 14.981 1.00 15.64 621 PHE A O 1
ATOM 1797 N N . LEU A 1 231 ? 2.883 -40.548 14.718 1.00 13.17 622 LEU A N 1
ATOM 1798 C CA . LEU A 1 231 ? 3.047 -40.928 16.122 1.00 12.45 622 LEU A CA 1
ATOM 1799 C C . LEU A 1 231 ? 4.130 -40.020 16.649 1.00 13.34 622 LEU A C 1
ATOM 1800 O O . LEU A 1 231 ? 5.255 -40.036 16.140 1.00 14.35 622 LEU A O 1
ATOM 1805 N N . ILE A 1 232 ? 3.792 -39.197 17.633 1.00 12.62 623 ILE A N 1
ATOM 1806 C CA . ILE A 1 232 ? 4.806 -38.417 18.354 1.00 12.51 623 ILE A CA 1
ATOM 1807 C C . ILE A 1 232 ? 5.080 -39.163 19.637 1.00 13.12 623 ILE A C 1
ATOM 1808 O O . ILE A 1 232 ? 4.154 -39.396 20.427 1.00 13.71 623 ILE A O 1
ATOM 1813 N N . CYS A 1 233 ? 6.338 -39.562 19.835 1.00 12.40 624 CYS A N 1
ATOM 1814 C CA . CYS A 1 233 ? 6.693 -40.440 20.955 1.00 13.08 624 CYS A CA 1
ATOM 1815 C C . CYS A 1 233 ? 7.532 -39.708 21.974 1.00 13.40 624 CYS A C 1
ATOM 1816 O O . CYS A 1 233 ? 8.375 -38.877 21.611 1.00 14.63 624 CYS A O 1
ATOM 1819 N N . PHE A 1 234 ? 7.318 -40.029 23.250 1.00 12.46 625 PHE A N 1
ATOM 1820 C CA . PHE A 1 234 ? 8.234 -39.575 24.296 1.00 12.78 625 PHE A CA 1
ATOM 1821 C C . PHE A 1 234 ? 8.348 -40.713 25.276 1.00 14.01 625 PHE A C 1
ATOM 1822 O O . PHE A 1 234 ? 7.444 -41.556 25.345 1.00 13.43 625 PHE A O 1
ATOM 1830 N N . SER A 1 235 ? 9.431 -40.738 26.052 1.00 12.56 626 SER A N 1
ATOM 1831 C CA . SER A 1 235 ? 9.611 -41.782 27.065 1.00 12.78 626 SER A CA 1
ATOM 1832 C C . SER A 1 235 ? 8.937 -41.410 28.384 1.00 13.33 626 SER A C 1
ATOM 1833 O O . SER A 1 235 ? 9.102 -40.306 28.890 1.00 13.79 626 SER A O 1
ATOM 1836 N N . LEU A 1 236 ? 8.153 -42.339 28.919 1.00 12.98 627 LEU A N 1
ATOM 1837 C CA . LEU A 1 236 ? 7.465 -42.095 30.175 1.00 14.65 627 LEU A CA 1
ATOM 1838 C C . LEU A 1 236 ? 8.441 -41.880 31.310 1.00 17.86 627 LEU A C 1
ATOM 1839 O O . LEU A 1 236 ? 8.037 -41.423 32.378 1.00 17.78 627 LEU A O 1
ATOM 1844 N N . VAL A 1 237 ? 9.706 -42.214 31.097 1.00 15.47 628 VAL A N 1
ATOM 1845 C CA . VAL A 1 237 ? 10.679 -41.997 32.168 1.00 16.46 628 VAL A CA 1
ATOM 1846 C C . VAL A 1 237 ? 11.723 -40.943 31.808 1.00 18.06 628 VAL A C 1
ATOM 1847 O O . VAL A 1 237 ? 12.785 -40.870 32.442 1.00 17.89 628 VAL A O 1
ATOM 1851 N N . SER A 1 238 ? 11.421 -40.117 30.810 1.00 14.95 629 SER A N 1
ATOM 1852 C CA . SER A 1 238 ? 12.272 -38.954 30.517 1.00 13.50 629 SER A CA 1
AT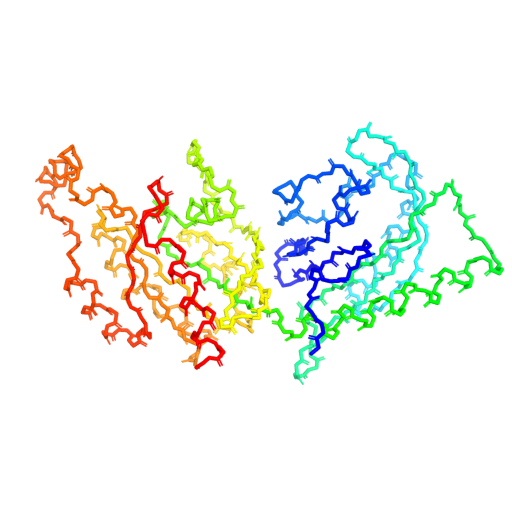OM 1853 C C . SER A 1 238 ? 11.439 -37.697 30.361 1.00 14.36 629 SER A C 1
ATOM 1854 O O . SER A 1 238 ? 10.866 -37.411 29.301 1.00 15.43 629 SER A O 1
ATOM 1857 N N . PRO A 1 239 ? 11.361 -36.911 31.432 1.00 13.16 630 PRO A N 1
ATOM 1858 C CA . PRO A 1 239 ? 10.600 -35.669 31.367 1.00 14.04 630 PRO A CA 1
ATOM 1859 C C . PRO A 1 239 ? 11.098 -34.719 30.267 1.00 14.37 630 PRO A C 1
ATOM 1860 O O . PRO A 1 239 ? 10.283 -34.013 29.690 1.00 15.62 630 PRO A O 1
ATOM 1864 N N . ALA A 1 240 ? 12.402 -34.698 29.977 1.00 15.63 631 ALA A N 1
ATOM 1865 C CA . ALA A 1 240 ? 12.877 -33.843 28.890 1.00 14.08 631 ALA A CA 1
ATOM 1866 C C . ALA A 1 240 ? 12.200 -34.216 27.576 1.00 12.95 631 ALA A C 1
ATOM 1867 O O . ALA A 1 240 ? 11.782 -33.326 26.838 1.00 16.03 631 ALA A O 1
ATOM 1869 N N . SER A 1 241 ? 12.071 -35.516 27.322 1.00 13.95 632 SER A N 1
ATOM 1870 C CA . SER A 1 241 ? 11.478 -35.952 26.039 1.00 12.81 632 SER A CA 1
ATOM 1871 C C . SER A 1 241 ? 10.009 -35.550 25.979 1.00 13.80 632 SER A C 1
ATOM 1872 O O . SER A 1 241 ? 9.475 -35.271 24.913 1.00 14.14 632 SER A O 1
ATOM 1875 N N . PHE A 1 242 ? 9.350 -35.567 27.138 1.00 14.13 633 PHE A N 1
ATOM 1876 C CA . PHE A 1 242 ? 7.955 -35.147 27.242 1.00 14.23 633 PHE A CA 1
ATOM 1877 C C . PHE A 1 242 ? 7.799 -33.651 26.961 1.00 16.04 633 PHE A C 1
ATOM 1878 O O . PHE A 1 242 ? 6.935 -33.238 26.218 1.00 17.00 633 PHE A O 1
ATOM 1886 N N . HIS A 1 243 ? 8.625 -32.817 27.593 1.00 16.49 634 HIS A N 1
ATOM 1887 C CA . HIS A 1 243 ? 8.536 -31.388 27.333 1.00 17.27 634 HIS A CA 1
ATOM 1888 C C . HIS A 1 243 ? 8.814 -31.072 25.849 1.00 18.11 634 HIS A C 1
ATOM 1889 O O . HIS A 1 243 ? 8.229 -30.151 25.288 1.00 20.00 634 HIS A O 1
ATOM 1896 N N . HIS A 1 244 ? 9.663 -31.872 25.207 1.00 15.92 635 HIS A N 1
ATOM 1897 C CA . HIS A 1 244 ? 9.947 -31.640 23.795 1.00 15.74 635 HIS A CA 1
ATOM 1898 C C . HIS A 1 244 ? 8.756 -31.918 22.878 1.00 17.99 635 HIS A C 1
ATOM 1899 O O . HIS A 1 244 ? 8.732 -31.430 21.744 1.00 17.56 635 HIS A O 1
ATOM 1906 N N . VAL A 1 245 ? 7.781 -32.704 23.346 1.00 14.78 636 VAL A N 1
ATOM 1907 C CA . VAL A 1 245 ? 6.556 -32.885 22.574 1.00 16.67 636 VAL A CA 1
ATOM 1908 C C . VAL A 1 245 ? 5.918 -31.534 22.280 1.00 18.63 636 VAL A C 1
ATOM 1909 O O . VAL A 1 245 ? 5.561 -31.234 21.148 1.00 17.79 636 VAL A O 1
ATOM 1913 N N . ARG A 1 246 ? 5.779 -30.700 23.307 1.00 18.87 637 ARG A N 1
ATOM 1914 C CA A ARG A 1 246 ? 5.138 -29.399 23.158 0.44 21.37 637 ARG A CA 1
ATOM 1915 C CA B ARG A 1 246 ? 5.130 -29.406 23.143 0.56 21.12 637 ARG A CA 1
ATOM 1916 C C . ARG A 1 246 ? 6.046 -28.376 22.485 1.00 19.63 637 ARG A C 1
ATOM 1917 O O . ARG A 1 246 ? 5.595 -27.579 21.662 1.00 22.05 637 ARG A O 1
ATOM 1932 N N . ALA A 1 247 ? 7.327 -28.405 22.835 1.00 20.43 638 ALA A N 1
ATOM 1933 C CA . ALA A 1 247 ? 8.252 -27.369 22.356 1.00 22.22 638 ALA A CA 1
ATOM 1934 C C . ALA A 1 247 ? 8.801 -27.596 20.959 1.00 24.40 638 ALA A C 1
ATOM 1935 O O . ALA A 1 247 ? 9.132 -26.631 20.260 1.00 24.60 638 ALA A O 1
ATOM 1937 N N . LYS A 1 248 ? 8.938 -28.861 20.570 1.00 21.10 639 LYS A N 1
ATOM 1938 C CA . LYS A 1 248 ? 9.600 -29.192 19.319 1.00 18.47 639 LYS A CA 1
ATOM 1939 C C . LYS A 1 248 ? 8.736 -30.014 18.374 1.00 18.00 639 LYS A C 1
ATOM 1940 O O . LYS A 1 248 ? 8.501 -29.605 17.234 1.00 19.69 639 LYS A O 1
ATOM 1946 N N . TRP A 1 249 ? 8.266 -31.174 18.823 1.00 16.49 640 TRP A N 1
ATOM 1947 C CA . TRP A 1 249 ? 7.663 -32.121 17.873 1.00 16.34 640 TRP A CA 1
ATOM 1948 C C . TRP A 1 249 ? 6.296 -31.699 17.340 1.00 17.41 640 TRP A C 1
ATOM 1949 O O . TRP A 1 249 ? 6.041 -31.745 16.134 1.00 16.77 640 TRP A O 1
ATOM 1960 N N . TYR A 1 250 ? 5.408 -31.293 18.232 1.00 16.56 641 TYR A N 1
ATOM 1961 C CA . TYR A 1 250 ? 4.111 -30.803 17.798 1.00 18.09 641 TYR A CA 1
ATOM 1962 C C . TYR A 1 250 ? 4.246 -29.614 16.814 1.00 19.80 641 TYR A C 1
ATOM 1963 O O . TYR A 1 250 ? 3.689 -29.657 15.715 1.00 19.86 641 TYR A O 1
ATOM 1972 N N . PRO A 1 251 ? 5.041 -28.584 17.167 1.00 18.37 642 PRO A N 1
ATOM 1973 C CA . PRO A 1 251 ? 5.201 -27.472 16.218 1.00 20.25 642 PRO A CA 1
ATOM 1974 C C . PRO A 1 251 ? 5.806 -27.902 14.872 1.00 20.28 642 PRO A C 1
ATOM 1975 O O . PRO A 1 251 ? 5.381 -27.421 13.817 1.00 21.52 642 PRO A O 1
ATOM 1979 N N . GLU A 1 252 ? 6.783 -28.802 14.905 1.00 18.04 643 GLU A N 1
ATOM 1980 C CA . GLU A 1 252 ? 7.449 -29.226 13.678 1.00 17.30 643 GLU A CA 1
ATOM 1981 C C . GLU A 1 252 ? 6.472 -29.968 12.778 1.00 18.85 643 GLU A C 1
ATOM 1982 O O . GLU A 1 252 ? 6.384 -29.703 11.569 1.00 18.67 643 GLU A O 1
ATOM 1988 N N . VAL A 1 253 ? 5.728 -30.896 13.361 1.00 18.15 644 VAL A N 1
ATOM 1989 C CA . VAL A 1 253 ? 4.769 -31.658 12.564 1.00 17.81 644 VAL A CA 1
ATOM 1990 C C . VAL A 1 253 ? 3.709 -30.733 11.975 1.00 18.06 644 VAL A C 1
ATOM 1991 O O . VAL A 1 253 ? 3.389 -30.824 10.786 1.00 20.58 644 VAL A O 1
ATOM 1995 N N . ARG A 1 254 ? 3.177 -29.835 12.793 1.00 18.75 645 ARG A N 1
ATOM 1996 C CA . ARG A 1 254 ? 2.102 -28.955 12.327 1.00 21.33 645 ARG A CA 1
ATOM 1997 C C . ARG A 1 254 ? 2.562 -27.926 11.300 1.00 22.78 645 ARG A C 1
ATOM 1998 O O . ARG A 1 254 ? 1.772 -27.498 10.451 1.00 25.15 645 ARG A O 1
ATOM 2006 N N . HIS A 1 255 ? 3.831 -27.540 11.360 1.00 21.56 646 HIS A N 1
ATOM 2007 C CA . HIS A 1 255 ? 4.396 -26.629 10.365 1.00 21.77 646 HIS A CA 1
ATOM 2008 C C . HIS A 1 255 ? 4.289 -27.219 8.961 1.00 26.39 646 HIS A C 1
ATOM 2009 O O . HIS A 1 255 ? 3.997 -26.505 7.998 1.00 29.02 646 HIS A O 1
ATOM 2016 N N . HIS A 1 256 ? 4.513 -28.524 8.849 1.00 21.98 647 HIS A N 1
ATOM 2017 C CA . HIS A 1 256 ? 4.525 -29.201 7.554 1.00 20.78 647 HIS A CA 1
ATOM 2018 C C . HIS A 1 256 ? 3.190 -29.846 7.193 1.00 23.45 647 HIS A C 1
ATOM 2019 O O . HIS A 1 256 ? 2.834 -29.957 6.008 1.00 24.51 647 HIS A O 1
ATOM 2026 N N . CYS A 1 257 ? 2.468 -30.293 8.214 1.00 20.65 648 CYS A N 1
ATOM 2027 C CA . CYS A 1 257 ? 1.231 -31.053 8.029 1.00 19.35 648 CYS A CA 1
ATOM 2028 C C . CYS A 1 257 ? 0.167 -30.517 8.985 1.00 21.13 648 CYS A C 1
ATOM 2029 O O . CYS A 1 257 ? -0.110 -31.116 10.023 1.00 21.71 648 CYS A O 1
ATOM 2032 N N . PRO A 1 258 ? -0.451 -29.381 8.636 1.00 22.10 649 PRO A N 1
ATOM 2033 C CA . PRO A 1 258 ? -1.393 -28.728 9.559 1.00 22.40 649 PRO A CA 1
ATOM 2034 C C . PRO A 1 258 ? -2.621 -29.577 9.909 1.00 21.25 649 PRO A C 1
ATOM 2035 O O . PRO A 1 258 ? -3.216 -29.369 10.977 1.00 25.77 649 PRO A O 1
ATOM 2039 N N . ASN A 1 259 ? -3.000 -30.509 9.036 1.00 21.61 650 ASN A N 1
ATOM 2040 C CA . ASN A 1 259 ? -4.267 -31.224 9.186 1.00 25.57 650 ASN A CA 1
ATOM 2041 C C . ASN A 1 259 ? -4.157 -32.712 9.515 1.00 25.71 650 ASN A C 1
ATOM 2042 O O . ASN A 1 259 ? -5.168 -33.390 9.703 1.00 29.39 650 ASN A O 1
ATOM 2047 N N . THR A 1 260 ? -2.937 -33.228 9.581 1.00 20.92 651 THR A N 1
ATOM 2048 C CA . THR A 1 260 ? -2.753 -34.669 9.756 1.00 17.29 651 THR A CA 1
ATOM 2049 C C . THR A 1 260 ? -2.927 -35.095 11.221 1.00 18.01 651 THR A C 1
ATOM 2050 O O . THR A 1 260 ? -2.365 -34.461 12.112 1.00 17.94 651 THR A O 1
ATOM 2054 N N . PRO A 1 261 ? -3.679 -36.182 11.467 1.00 16.07 652 PRO A N 1
ATOM 2055 C CA . PRO A 1 261 ? -3.898 -36.640 12.849 1.00 14.98 652 PRO A CA 1
ATOM 2056 C C . PRO A 1 261 ? -2.597 -37.024 13.538 1.00 16.11 652 PRO A C 1
ATOM 2057 O O . PRO A 1 261 ? -1.720 -37.615 12.899 1.00 16.80 652 PRO A O 1
ATOM 2061 N N . ILE A 1 262 ? -2.499 -36.683 14.818 1.00 15.60 653 ILE A N 1
ATOM 2062 C CA . ILE A 1 262 ? -1.374 -37.058 15.665 1.00 16.25 653 ILE A CA 1
ATOM 2063 C C . ILE A 1 262 ? -1.869 -37.974 16.771 1.00 16.27 653 ILE A C 1
ATOM 2064 O O . ILE A 1 262 ? -2.889 -37.687 17.406 1.00 17.82 653 ILE A O 1
ATOM 2069 N N . ILE A 1 263 ? -1.157 -39.073 16.998 1.00 13.40 654 ILE A N 1
ATOM 2070 C CA . ILE A 1 263 ? -1.322 -39.879 18.210 1.00 13.75 654 ILE A CA 1
ATOM 2071 C C . ILE A 1 263 ? -0.104 -39.652 19.089 1.00 14.89 654 ILE A C 1
ATOM 2072 O O . ILE A 1 263 ? 1.035 -39.734 18.609 1.00 14.32 654 ILE A O 1
ATOM 2077 N N . LEU A 1 264 ? -0.340 -39.311 20.361 1.00 13.84 655 LEU A N 1
ATOM 2078 C CA . LEU A 1 264 ? 0.761 -39.144 21.306 1.00 12.65 655 LEU A CA 1
ATOM 2079 C C . LEU A 1 264 ? 1.015 -40.471 21.995 1.00 14.31 655 LEU A C 1
ATOM 2080 O O . LEU A 1 264 ? 0.116 -41.061 22.593 1.00 15.02 655 LEU A O 1
ATOM 2085 N N . VAL A 1 265 ? 2.253 -40.944 21.914 1.00 12.59 656 VAL A N 1
ATOM 2086 C CA . VAL A 1 265 ? 2.615 -42.261 22.428 1.00 12.32 656 VAL A CA 1
ATOM 2087 C C . VAL A 1 265 ? 3.656 -42.121 23.537 1.00 14.62 656 VAL A C 1
ATOM 2088 O O . VAL A 1 265 ? 4.749 -41.596 23.316 1.00 14.01 656 VAL A O 1
ATOM 2092 N N . GLY A 1 266 ? 3.310 -42.590 24.735 1.00 12.51 657 GLY A N 1
ATOM 2093 C CA . GLY A 1 266 ? 4.287 -42.665 25.810 1.00 13.73 657 GLY A CA 1
ATOM 2094 C C . GLY A 1 266 ? 4.939 -44.030 25.798 1.00 15.74 657 GLY A C 1
ATOM 2095 O O . GLY A 1 266 ? 4.259 -45.053 25.867 1.00 16.86 657 GLY A O 1
ATOM 2096 N N . THR A 1 267 ? 6.272 -44.065 25.717 1.00 12.34 658 THR A N 1
ATOM 2097 C CA . THR A 1 267 ? 6.996 -45.315 25.536 1.00 12.25 658 THR A CA 1
ATOM 2098 C C . THR A 1 267 ? 7.687 -45.775 26.830 1.00 12.46 658 THR A C 1
ATOM 2099 O O . THR A 1 267 ? 7.714 -45.044 27.834 1.00 14.30 658 THR A O 1
ATOM 2103 N N . LYS A 1 268 ? 8.227 -46.987 26.800 1.00 15.67 659 LYS A N 1
ATOM 2104 C CA . LYS A 1 268 ? 8.943 -47.552 27.949 1.00 14.99 659 LYS A CA 1
ATOM 2105 C C . LYS A 1 268 ? 8.045 -47.663 29.184 1.00 15.99 659 LYS A C 1
ATOM 2106 O O . LYS A 1 268 ? 8.464 -47.407 30.313 1.00 15.37 659 LYS A O 1
ATOM 2112 N N . LEU A 1 269 ? 6.789 -48.041 28.975 1.00 15.68 660 LEU A N 1
ATOM 2113 C CA . LEU A 1 269 ? 5.835 -48.160 30.058 1.00 14.42 660 LEU A CA 1
ATOM 2114 C C . LEU A 1 269 ? 6.329 -49.093 31.177 1.00 15.54 660 LEU A C 1
ATOM 2115 O O . LEU A 1 269 ? 6.012 -48.873 32.364 1.00 18.50 660 LEU A O 1
ATOM 2120 N N . ASP A 1 270 ? 7.093 -50.116 30.797 1.00 15.41 661 ASP A N 1
ATOM 2121 C CA . ASP A 1 270 ? 7.617 -51.102 31.758 1.00 16.35 661 ASP A CA 1
ATOM 2122 C C . ASP A 1 270 ? 8.569 -50.457 32.765 1.00 17.97 661 ASP A C 1
ATOM 2123 O O . ASP A 1 270 ? 8.743 -50.986 33.871 1.00 19.62 661 ASP A O 1
ATOM 2128 N N . LEU A 1 271 ? 9.185 -49.338 32.395 1.00 17.57 662 LEU A N 1
ATOM 2129 C CA . LEU A 1 271 ? 10.114 -48.666 33.320 1.00 17.33 662 LEU A CA 1
ATOM 2130 C C . LEU A 1 271 ? 9.429 -47.735 34.317 1.00 17.48 662 LEU A C 1
ATOM 2131 O O . LEU A 1 271 ? 10.063 -47.322 35.306 1.00 18.64 662 LEU A O 1
ATOM 2136 N N . ARG A 1 272 ? 8.167 -47.372 34.102 1.00 18.67 663 ARG A N 1
ATOM 2137 C CA . ARG A 1 272 ? 7.527 -46.425 34.997 1.00 16.84 663 ARG A CA 1
ATOM 2138 C C . ARG A 1 272 ? 7.442 -46.971 36.426 1.00 21.70 663 ARG A C 1
ATOM 2139 O O . ARG A 1 272 ? 7.584 -46.213 37.372 1.00 23.39 663 ARG A O 1
ATOM 2147 N N . ASP A 1 273 ? 7.230 -48.275 36.567 1.00 23.73 664 ASP A N 1
ATOM 2148 C CA A ASP A 1 273 ? 7.161 -48.885 37.899 0.62 28.09 664 ASP A CA 1
ATOM 2149 C CA B ASP A 1 273 ? 7.162 -48.883 37.896 0.38 29.10 664 ASP A CA 1
ATOM 2150 C C . ASP A 1 273 ? 8.450 -49.625 38.256 1.00 29.09 664 ASP A C 1
ATOM 2151 O O . ASP A 1 273 ? 8.495 -50.374 39.239 1.00 32.65 664 ASP A O 1
ATOM 2160 N N . ASP A 1 274 ? 9.499 -49.411 37.467 1.00 24.65 665 ASP A N 1
ATOM 2161 C CA . ASP A 1 274 ? 10.788 -50.077 37.653 1.00 22.87 665 ASP A CA 1
ATOM 2162 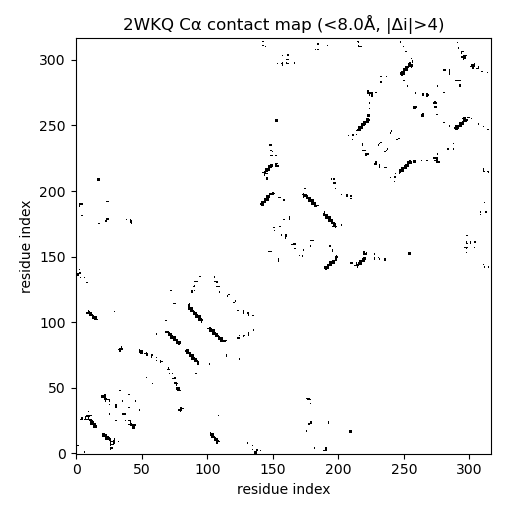C C . ASP A 1 274 ? 11.575 -49.426 38.799 1.00 26.62 665 ASP A C 1
ATOM 2163 O O . ASP A 1 274 ? 11.836 -48.219 38.778 1.00 23.32 665 ASP A O 1
ATOM 2168 N N . LYS A 1 275 ? 11.937 -50.219 39.808 1.00 27.58 666 LYS A N 1
ATOM 2169 C CA . LYS A 1 275 ? 12.577 -49.651 40.992 1.00 29.85 666 LYS A CA 1
ATOM 2170 C C . LYS A 1 275 ? 13.851 -48.856 40.680 1.00 25.84 666 LYS A C 1
ATOM 2171 O O . LYS A 1 275 ? 13.993 -47.721 41.146 1.00 23.42 666 LYS A O 1
ATOM 2177 N N . ASP A 1 276 ? 14.764 -49.437 39.902 1.00 27.28 667 ASP A N 1
ATOM 2178 C CA . ASP A 1 276 ? 16.023 -48.760 39.577 1.00 27.62 667 ASP A CA 1
ATOM 2179 C C . ASP A 1 276 ? 15.766 -47.470 38.810 1.00 26.42 667 ASP A C 1
ATOM 2180 O O . ASP A 1 276 ? 16.403 -46.454 39.049 1.00 24.51 667 ASP A O 1
ATOM 2185 N N . THR A 1 277 ? 14.813 -47.501 37.887 1.00 23.09 668 THR A N 1
ATOM 2186 C CA . THR A 1 277 ? 14.530 -46.305 37.114 1.00 19.59 668 THR A CA 1
ATOM 2187 C C . THR A 1 277 ? 13.949 -45.181 37.976 1.00 18.16 668 THR A C 1
ATOM 2188 O O . THR A 1 277 ? 14.312 -43.995 37.827 1.00 20.07 668 THR A O 1
ATOM 2192 N N . ILE A 1 278 ? 13.021 -45.542 38.864 1.00 18.24 669 ILE A N 1
ATOM 2193 C CA . ILE A 1 278 ? 12.400 -44.577 39.741 1.00 17.30 669 ILE A CA 1
ATOM 2194 C C . ILE A 1 278 ? 13.474 -43.962 40.640 1.00 19.71 669 ILE A C 1
ATOM 2195 O O . ILE A 1 278 ? 13.475 -42.764 40.853 1.00 19.19 669 ILE A O 1
ATOM 2200 N N . GLU A 1 279 ? 14.398 -44.794 41.119 1.00 21.28 670 GLU A N 1
ATOM 2201 C CA . GLU A 1 279 ? 15.451 -44.303 42.012 1.00 23.90 670 GLU A CA 1
ATOM 2202 C C . GLU A 1 279 ? 16.363 -43.325 41.269 1.00 23.18 670 GLU A C 1
ATOM 2203 O O . GLU A 1 279 ? 16.692 -42.248 41.789 1.00 23.80 670 GLU A O 1
ATOM 2209 N N . LYS A 1 280 ? 16.743 -43.687 40.046 1.00 22.28 671 LYS A N 1
ATOM 2210 C CA . LYS A 1 280 ? 17.616 -42.826 39.254 1.00 23.31 671 LYS A CA 1
ATOM 2211 C C . LYS A 1 280 ? 16.934 -41.490 38.955 1.00 22.45 671 LYS A C 1
ATOM 2212 O O . LYS A 1 280 ? 17.565 -40.440 39.002 1.00 21.56 671 LYS A O 1
ATOM 2218 N N . LEU A 1 281 ? 15.639 -41.509 38.640 1.00 16.60 672 LEU A N 1
ATOM 2219 C CA . LEU A 1 281 ? 14.943 -40.256 38.428 1.00 16.47 672 LEU A CA 1
ATOM 2220 C C . LEU A 1 281 ? 14.904 -39.425 39.712 1.00 17.86 672 LEU A C 1
ATOM 2221 O O . LEU A 1 281 ? 14.993 -38.202 39.683 1.00 18.54 672 LEU A O 1
ATOM 2226 N N . LYS A 1 282 ? 14.753 -40.108 40.850 1.00 19.25 673 LYS A N 1
ATOM 2227 C CA . LYS A 1 282 ? 14.738 -39.447 42.145 1.00 21.78 673 LYS A CA 1
ATOM 2228 C C . LYS A 1 282 ? 16.065 -38.713 42.385 1.00 18.13 673 LYS A C 1
ATOM 2229 O O . LYS A 1 282 ? 16.073 -37.583 42.879 1.00 21.53 673 LYS A O 1
ATOM 2235 N N . GLU A 1 283 ? 17.162 -39.356 42.010 1.00 19.77 674 GLU A N 1
ATOM 2236 C CA . GLU A 1 283 ? 18.480 -38.725 42.120 1.00 21.98 674 GLU A CA 1
ATOM 2237 C C . GLU A 1 283 ? 18.549 -37.435 41.303 1.00 24.01 674 GLU A C 1
ATOM 2238 O O . GLU A 1 283 ? 19.234 -36.487 41.699 1.00 26.22 674 GLU A O 1
ATOM 2244 N N . LYS A 1 284 ? 17.834 -37.413 40.170 1.00 20.41 675 LYS A N 1
ATOM 2245 C CA . LYS A 1 284 ? 17.736 -36.237 39.294 1.00 20.25 675 LYS A CA 1
ATOM 2246 C C . LYS A 1 284 ? 16.675 -35.231 39.729 1.00 18.41 675 LYS A C 1
ATOM 2247 O O . LYS A 1 284 ? 16.474 -34.197 39.075 1.00 19.94 675 LYS A O 1
ATOM 2253 N N . LYS A 1 285 ? 15.976 -35.533 40.834 1.00 20.05 676 LYS A N 1
ATOM 2254 C CA . LYS A 1 285 ? 14.876 -34.698 41.317 1.00 19.74 676 LYS A CA 1
ATOM 2255 C C . LYS A 1 285 ? 13.659 -34.705 40.379 1.00 17.03 676 LYS A C 1
ATOM 2256 O O . LYS A 1 285 ? 12.965 -33.710 40.228 1.00 20.17 676 LYS A O 1
ATOM 2262 N N . LEU A 1 286 ? 13.422 -35.859 39.761 1.00 17.67 677 LEU A N 1
ATOM 2263 C CA . LEU A 1 286 ? 12.343 -36.028 38.789 1.00 17.39 677 LEU A CA 1
ATOM 2264 C C . LEU A 1 286 ? 11.503 -37.233 39.142 1.00 18.72 677 LEU A C 1
ATOM 2265 O O . LEU A 1 286 ? 11.887 -38.050 39.986 1.00 19.86 677 LEU A O 1
ATOM 2270 N N . THR A 1 287 ? 10.363 -37.358 38.458 1.00 18.47 678 THR A N 1
ATOM 2271 C CA . THR A 1 287 ? 9.502 -38.528 38.588 1.00 19.01 678 THR A CA 1
ATOM 2272 C C . THR A 1 287 ? 9.026 -38.898 37.194 1.00 19.06 678 THR A C 1
ATOM 2273 O O . THR A 1 287 ? 9.071 -38.058 36.291 1.00 20.66 678 THR A O 1
ATOM 2277 N N . PRO A 1 288 ? 8.593 -40.153 37.013 1.00 18.14 679 PRO A N 1
ATOM 2278 C CA . PRO A 1 288 ? 8.040 -40.497 35.690 1.00 16.96 679 PRO A CA 1
ATOM 2279 C C . PRO A 1 288 ? 6.805 -39.687 35.316 1.00 18.30 679 PRO A C 1
ATOM 2280 O O . PRO A 1 288 ? 6.129 -39.085 36.160 1.00 19.83 679 PRO A O 1
ATOM 2284 N N . ILE A 1 289 ? 6.499 -39.682 34.016 1.00 16.19 680 ILE A N 1
ATOM 2285 C CA A ILE A 1 289 ? 5.286 -39.051 33.529 0.55 15.57 680 ILE A CA 1
ATOM 2286 C CA B ILE A 1 289 ? 5.282 -39.064 33.503 0.45 15.88 680 ILE A CA 1
ATOM 2287 C C . ILE A 1 289 ? 4.112 -39.995 33.789 1.00 16.06 680 ILE A C 1
ATOM 2288 O O . ILE A 1 289 ? 4.175 -41.184 33.465 1.00 17.11 680 ILE A O 1
ATOM 2297 N N . THR A 1 290 ? 3.066 -39.464 34.417 1.00 18.48 681 THR A N 1
ATOM 2298 C CA . THR A 1 290 ? 1.903 -40.278 34.754 1.00 18.30 681 THR A CA 1
ATOM 2299 C C . THR A 1 290 ? 0.898 -40.275 33.626 1.00 17.39 681 THR A C 1
ATOM 2300 O O . THR A 1 290 ? 0.922 -39.403 32.741 1.00 17.82 681 THR A O 1
ATOM 2304 N N . TYR A 1 291 ? -0.013 -41.235 33.667 1.00 18.66 682 TYR A N 1
ATOM 2305 C CA . TYR A 1 291 ? -1.042 -41.303 32.632 1.00 18.74 682 TYR A CA 1
ATOM 2306 C C . TYR A 1 291 ? -1.836 -39.983 32.524 1.00 18.48 682 TYR A C 1
ATOM 2307 O O . TYR A 1 291 ? -2.015 -39.446 31.441 1.00 18.36 682 TYR A O 1
ATOM 2316 N N . PRO A 1 292 ? -2.306 -39.425 33.653 1.00 19.15 683 PRO A N 1
ATOM 2317 C CA . PRO A 1 292 ? -3.045 -38.165 33.512 1.00 18.23 683 PRO A CA 1
ATOM 2318 C C . PRO A 1 292 ? -2.220 -37.035 32.892 1.00 17.82 683 PRO A C 1
ATOM 2319 O O . PRO A 1 292 ? -2.761 -36.206 32.175 1.00 17.76 683 PRO A O 1
ATOM 2323 N N . GLN A 1 293 ? -0.922 -37.003 33.189 1.00 18.75 684 GLN A N 1
ATOM 2324 C CA . GLN A 1 293 ? -0.044 -36.007 32.599 1.00 16.96 684 GLN A CA 1
ATOM 2325 C C . GLN A 1 293 ? 0.084 -36.186 31.084 1.00 16.01 684 GLN A C 1
ATOM 2326 O O . GLN A 1 293 ? 0.022 -35.205 30.342 1.00 17.82 684 GLN A O 1
ATOM 2332 N N . GLY A 1 294 ? 0.248 -37.434 30.655 1.00 16.71 685 GLY A N 1
ATOM 2333 C CA . GLY A 1 294 ? 0.341 -37.729 29.230 1.00 15.89 685 GLY A CA 1
ATOM 2334 C C . GLY A 1 294 ? -0.941 -37.352 28.521 1.00 16.74 685 GLY A C 1
ATOM 2335 O O . GLY A 1 294 ? -0.932 -36.699 27.476 1.00 17.77 685 GLY A O 1
ATOM 2336 N N . LEU A 1 295 ? -2.066 -37.767 29.108 1.00 16.44 686 LEU A N 1
ATOM 2337 C CA . LEU A 1 295 ? -3.375 -37.454 28.545 1.00 18.80 686 LEU A CA 1
ATOM 2338 C C . LEU A 1 295 ? -3.570 -35.945 28.420 1.00 16.29 686 LEU A C 1
ATOM 2339 O O . LEU A 1 295 ? -4.081 -35.448 27.419 1.00 18.37 686 LEU A O 1
ATOM 2344 N N . ALA A 1 296 ? -3.150 -35.197 29.438 1.00 18.40 687 ALA A N 1
ATOM 2345 C CA . ALA A 1 296 ? -3.275 -33.747 29.398 1.00 19.53 687 ALA A CA 1
ATOM 2346 C C . ALA A 1 296 ? -2.446 -33.127 28.276 1.00 18.24 687 ALA A C 1
ATOM 2347 O O . ALA A 1 296 ? -2.883 -32.193 27.615 1.00 20.35 687 ALA A O 1
ATOM 2349 N N . MET A 1 297 ? -1.240 -33.652 28.066 1.00 18.45 688 MET A N 1
ATOM 2350 C CA . MET A 1 297 ? -0.413 -33.196 26.950 1.00 16.98 688 MET A CA 1
ATOM 2351 C C . MET A 1 297 ? -1.077 -33.516 25.608 1.00 17.44 688 MET A C 1
ATOM 2352 O O . MET A 1 297 ? -1.091 -32.688 24.695 1.00 17.64 688 MET A O 1
ATOM 2357 N N . ALA A 1 298 ? -1.630 -34.714 25.491 1.00 17.66 689 ALA A N 1
ATOM 2358 C CA . ALA A 1 298 ? -2.324 -35.096 24.264 1.00 16.32 689 ALA A CA 1
ATOM 2359 C C . ALA A 1 298 ? -3.465 -34.109 23.982 1.00 18.73 689 ALA A C 1
ATOM 2360 O O . ALA A 1 298 ? -3.652 -33.654 22.850 1.00 19.32 689 ALA A O 1
ATOM 2362 N N . LYS A 1 299 ? -4.219 -33.757 25.026 1.00 19.10 690 LYS A N 1
ATOM 2363 C CA . LYS A 1 299 ? -5.313 -32.808 24.851 1.00 21.75 690 LYS A CA 1
ATOM 2364 C C . LYS A 1 299 ? -4.791 -31.437 24.429 1.00 22.03 690 LYS A C 1
ATOM 2365 O O . LYS A 1 299 ? -5.348 -30.795 23.538 1.00 25.49 690 LYS A O 1
ATOM 2371 N N . GLU A 1 300 ? -3.699 -31.000 25.052 1.00 20.66 691 GLU A N 1
ATOM 2372 C CA . GLU A 1 300 ? -3.089 -29.719 24.730 1.00 22.31 691 GLU A CA 1
ATOM 2373 C C . GLU A 1 300 ? -2.690 -29.589 23.260 1.00 25.49 691 GLU A C 1
ATOM 2374 O O . GLU A 1 300 ? -2.882 -28.529 22.650 1.00 27.17 691 GLU A O 1
ATOM 2380 N N . ILE A 1 301 ? -2.147 -30.664 22.688 1.00 20.29 692 ILE A N 1
ATOM 2381 C CA . ILE A 1 301 ? -1.634 -30.611 21.319 1.00 20.79 692 ILE A CA 1
ATOM 2382 C C . ILE A 1 301 ? -2.656 -31.091 20.298 1.00 23.11 692 ILE A C 1
ATOM 2383 O O . ILE A 1 301 ? -2.344 -31.213 19.114 1.00 23.20 692 ILE A O 1
ATOM 2388 N N . GLY A 1 302 ? -3.877 -31.357 20.757 1.00 20.56 693 GLY A N 1
ATOM 2389 C CA . GLY A 1 302 ? -4.939 -31.799 19.866 1.00 22.16 693 GLY A CA 1
ATOM 2390 C C . GLY A 1 302 ? -4.714 -33.173 19.254 1.00 21.58 693 GLY A C 1
ATOM 2391 O O . GLY A 1 302 ? -5.192 -33.456 18.145 1.00 20.19 693 GLY A O 1
ATOM 2392 N N . ALA A 1 303 ? -4.009 -34.037 19.981 1.00 19.57 694 ALA A N 1
ATOM 2393 C CA . ALA A 1 303 ? -3.823 -35.420 19.541 1.00 16.87 694 ALA A CA 1
ATOM 2394 C C . ALA A 1 303 ? -5.146 -36.175 19.572 1.00 18.35 694 ALA A C 1
ATOM 2395 O O . ALA A 1 303 ? -5.980 -35.960 20.463 1.00 20.47 694 ALA A O 1
ATOM 2397 N N . VAL A 1 304 ? -5.354 -37.064 18.612 1.00 19.36 695 VAL A N 1
ATOM 2398 C CA . VAL A 1 304 ? -6.616 -37.802 18.576 1.00 19.43 695 VAL A CA 1
ATOM 2399 C C . VAL A 1 304 ? -6.678 -38.960 19.577 1.00 21.49 695 VAL A C 1
ATOM 2400 O O . VAL A 1 304 ? -7.766 -39.414 19.931 1.00 22.15 695 VAL A O 1
ATOM 2404 N N . LYS A 1 305 ? -5.515 -39.430 20.042 1.00 16.86 696 LYS A N 1
ATOM 2405 C CA . LYS A 1 305 ? -5.429 -40.460 21.068 1.00 17.29 696 LYS A CA 1
ATOM 2406 C C . LYS A 1 305 ? -4.154 -40.230 21.851 1.00 16.94 696 LYS A C 1
ATOM 2407 O O . LYS A 1 305 ? -3.176 -39.715 21.306 1.00 17.34 696 LYS A O 1
ATOM 2413 N N . TYR A 1 306 ? -4.198 -40.606 23.122 1.00 15.95 697 TYR A N 1
ATOM 2414 C CA . TYR A 1 306 ? -3.019 -40.795 23.955 1.00 15.60 697 TYR A CA 1
ATOM 2415 C C . TYR A 1 306 ? -2.904 -42.280 24.262 1.00 18.04 697 TYR A C 1
ATOM 2416 O O . TYR A 1 306 ? -3.861 -42.886 24.748 1.00 16.61 697 TYR A O 1
ATOM 2425 N N . LEU A 1 307 ? -1.743 -42.876 24.003 1.00 15.17 698 LEU A N 1
ATOM 2426 C CA . LEU A 1 307 ? -1.552 -44.308 24.232 1.00 14.13 698 LEU A CA 1
ATOM 2427 C C . LEU A 1 307 ? -0.208 -44.537 24.889 1.00 15.93 698 LEU A C 1
ATOM 2428 O O . LEU A 1 307 ? 0.755 -43.810 24.607 1.00 17.68 698 LEU A O 1
ATOM 2433 N N . GLU A 1 308 ? -0.139 -45.516 25.781 1.00 16.74 699 GLU A N 1
ATOM 2434 C CA . GLU A 1 308 ? 1.123 -45.862 26.424 1.00 14.99 699 GLU A CA 1
ATOM 2435 C C . GLU A 1 308 ? 1.468 -47.274 26.047 1.00 17.20 699 GLU A C 1
ATOM 2436 O O . GLU A 1 308 ? 0.579 -48.119 25.909 1.00 17.97 699 GLU A O 1
ATOM 2442 N N . CYS A 1 309 ? 2.753 -47.558 25.894 1.00 14.47 700 CYS A N 1
ATOM 2443 C CA . CYS A 1 309 ? 3.167 -48.905 25.548 1.00 14.60 700 CYS A CA 1
ATOM 2444 C C . CYS A 1 309 ? 4.586 -49.227 26.016 1.00 15.46 700 CYS A C 1
ATOM 2445 O O . CYS A 1 309 ? 5.356 -48.327 26.415 1.00 15.09 700 CYS A O 1
ATOM 2448 N N . SER A 1 310 ? 4.905 -50.516 25.941 1.00 15.47 701 SER A N 1
ATOM 2449 C CA . SER A 1 310 ? 6.249 -51.027 26.141 1.00 16.06 701 SER A CA 1
ATOM 2450 C C . SER A 1 310 ? 6.650 -51.888 24.953 1.00 18.44 701 SER A C 1
ATOM 2451 O O . SER A 1 310 ? 5.994 -52.888 24.653 1.00 18.61 701 SER A O 1
ATOM 2454 N N . ALA A 1 311 ? 7.735 -51.522 24.282 1.00 15.72 702 ALA A N 1
ATOM 2455 C CA . ALA A 1 311 ? 8.311 -52.394 23.271 1.00 16.92 702 ALA A CA 1
ATOM 2456 C C . ALA A 1 311 ? 8.819 -53.683 23.878 1.00 20.37 702 ALA A C 1
ATOM 2457 O O . ALA A 1 311 ? 8.779 -54.723 23.250 1.00 21.38 702 ALA A O 1
ATOM 2459 N N . LEU A 1 312 ? 9.299 -53.612 25.119 1.00 16.80 703 LEU A N 1
ATOM 2460 C CA . LEU A 1 312 ? 9.907 -54.761 25.763 1.00 15.97 703 LEU A CA 1
ATOM 2461 C C . LEU A 1 312 ? 8.881 -55.851 26.102 1.00 18.16 703 LEU A C 1
ATOM 2462 O O . LEU A 1 312 ? 9.064 -57.025 25.728 1.00 20.53 703 LEU A O 1
ATOM 2467 N N . THR A 1 313 ? 7.807 -55.464 26.782 1.00 17.02 704 THR A N 1
ATOM 2468 C CA . THR A 1 313 ? 6.766 -56.420 27.191 1.00 18.26 704 THR A CA 1
ATOM 2469 C C . THR A 1 313 ? 5.653 -56.562 26.153 1.00 19.20 704 THR A C 1
ATOM 2470 O O . THR A 1 313 ? 4.873 -57.519 26.194 1.00 19.94 704 THR A O 1
ATOM 2474 N N . GLN A 1 314 ? 5.589 -55.589 25.247 1.00 17.69 705 GLN A N 1
ATOM 2475 C CA . GLN A 1 314 ? 4.518 -55.452 24.236 1.00 17.06 705 GLN A CA 1
ATOM 2476 C C . GLN A 1 314 ? 3.169 -54.980 24.789 1.00 17.33 705 GLN A C 1
ATOM 2477 O O . GLN A 1 314 ? 2.190 -54.886 24.047 1.00 18.39 705 GLN A O 1
ATOM 2483 N N . ARG A 1 315 ? 3.105 -54.659 26.077 1.00 15.41 706 ARG A N 1
ATOM 2484 C CA . ARG A 1 315 ? 1.884 -54.127 26.654 1.00 16.62 706 ARG A CA 1
ATOM 2485 C C . ARG A 1 315 ? 1.500 -52.850 25.909 1.00 18.73 706 ARG A C 1
ATOM 2486 O O . ARG A 1 315 ? 2.320 -51.956 25.766 1.00 18.69 706 ARG A O 1
ATOM 2494 N N . GLY A 1 316 ? 0.279 -52.801 25.382 1.00 16.63 707 GLY A N 1
ATOM 2495 C CA . GLY A 1 316 ? -0.218 -51.631 24.675 1.00 17.13 707 GLY A CA 1
ATOM 2496 C C . GLY A 1 316 ? 0.252 -51.489 23.231 1.00 14.87 707 GLY A C 1
ATOM 2497 O O . GLY A 1 316 ? -0.197 -50.603 22.507 1.00 16.00 707 GLY A O 1
ATOM 2498 N N . LEU A 1 317 ? 1.123 -52.377 22.779 1.00 15.60 708 LEU A N 1
ATOM 2499 C CA . LEU A 1 317 ? 1.800 -52.171 21.504 1.00 15.54 708 LEU A CA 1
ATOM 2500 C C . LEU A 1 317 ? 0.883 -52.347 20.289 1.00 14.88 708 LEU A C 1
ATOM 2501 O O . LEU A 1 317 ? 0.841 -51.488 19.384 1.00 15.71 708 LEU A O 1
ATOM 2506 N N . LYS A 1 318 ? 0.130 -53.442 20.274 1.00 16.03 709 LYS A N 1
ATOM 2507 C CA . LYS A 1 318 ? -0.794 -53.663 19.159 1.00 15.75 709 LYS A CA 1
ATOM 2508 C C . LYS A 1 318 ? -1.793 -52.521 19.056 1.00 15.08 709 LYS A C 1
ATOM 2509 O O . LYS A 1 318 ? -2.177 -52.120 17.964 1.00 15.32 709 LYS A O 1
ATOM 2515 N N . THR A 1 319 ? -2.238 -52.002 20.194 1.00 15.26 710 THR A N 1
ATOM 2516 C CA . THR A 1 319 ? -3.236 -50.941 20.182 1.00 13.89 710 THR A CA 1
ATOM 2517 C C . THR A 1 319 ? -2.712 -49.674 19.529 1.00 14.77 710 THR A C 1
ATOM 2518 O O . THR A 1 319 ? -3.443 -48.958 18.865 1.00 15.59 710 THR A O 1
ATOM 2522 N N . VAL A 1 320 ? -1.425 -49.391 19.696 1.00 14.61 711 VAL A N 1
ATOM 2523 C CA . VAL A 1 320 ? -0.861 -48.199 19.063 1.00 13.94 711 VAL A CA 1
ATOM 2524 C C . VAL A 1 320 ? -1.085 -48.210 17.549 1.00 13.84 711 VAL A C 1
ATOM 2525 O O . VAL A 1 320 ? -1.545 -47.229 16.985 1.00 16.24 711 VAL A O 1
ATOM 2529 N N . PHE A 1 321 ? -0.775 -49.322 16.896 1.00 14.77 712 PHE A N 1
ATOM 2530 C CA . PHE A 1 321 ? -0.869 -49.359 15.443 1.00 15.97 712 PHE A CA 1
ATOM 2531 C C . PHE A 1 321 ? -2.305 -49.550 14.962 1.00 16.47 712 PHE A C 1
ATOM 2532 O O . PHE A 1 321 ? -2.695 -49.025 13.913 1.00 15.91 712 PHE A O 1
ATOM 2540 N N . ASP A 1 322 ? -3.097 -50.266 15.756 1.00 15.25 713 ASP A N 1
ATOM 2541 C CA . ASP A 1 322 ? -4.522 -50.396 15.450 1.00 14.49 713 ASP A CA 1
ATOM 2542 C C . ASP A 1 322 ? -5.184 -49.016 15.477 1.00 15.37 713 ASP A C 1
ATOM 2543 O O . ASP A 1 322 ? -5.935 -48.659 14.567 1.00 16.03 713 ASP A O 1
ATOM 2548 N N . GLU A 1 323 ? -4.923 -48.236 16.528 1.00 14.38 714 GLU A N 1
ATOM 2549 C CA . GLU A 1 323 ? -5.477 -46.899 16.609 1.00 14.94 714 GLU A CA 1
ATOM 2550 C C . GLU A 1 323 ? -4.903 -45.965 15.539 1.00 16.03 714 GLU A C 1
ATOM 2551 O O . GLU A 1 323 ? -5.597 -45.061 15.062 1.00 16.94 714 GLU A O 1
ATOM 2557 N N . ALA A 1 324 ? -3.632 -46.144 15.171 1.00 15.81 715 ALA A N 1
ATOM 2558 C CA . ALA A 1 324 ? -3.074 -45.330 14.088 1.00 15.01 715 ALA A CA 1
ATOM 2559 C C . ALA A 1 324 ? -3.892 -45.520 12.798 1.00 15.02 715 ALA A C 1
ATOM 2560 O O . ALA A 1 324 ? -4.266 -44.543 12.134 1.00 16.59 715 ALA A O 1
ATOM 2562 N N . ILE A 1 325 ? -4.182 -46.771 12.476 1.00 14.83 716 ILE A N 1
ATOM 2563 C CA . ILE A 1 325 ? -4.975 -47.073 11.279 1.00 13.03 716 ILE A CA 1
ATOM 2564 C C . ILE A 1 325 ? -6.390 -46.495 11.413 1.00 15.85 716 ILE A C 1
ATOM 2565 O O . ILE A 1 325 ? -6.913 -45.884 10.463 1.00 16.51 716 ILE A O 1
ATOM 2570 N N . ARG A 1 326 ? -7.009 -46.708 12.569 1.00 15.99 717 ARG A N 1
ATOM 2571 C CA . ARG A 1 326 ? -8.368 -46.194 12.779 1.00 16.12 717 ARG A CA 1
ATOM 2572 C C . ARG A 1 326 ? -8.462 -44.677 12.693 1.00 16.95 717 ARG A C 1
ATOM 2573 O O . ARG A 1 326 ? -9.494 -44.137 12.287 1.00 20.22 717 ARG A O 1
ATOM 2581 N N . ALA A 1 327 ? -7.381 -43.981 13.040 1.00 14.97 718 ALA A N 1
ATOM 2582 C CA . ALA A 1 327 ? -7.369 -42.518 12.954 1.00 16.26 718 ALA A CA 1
ATOM 2583 C C . ALA A 1 327 ? -7.457 -42.058 11.509 1.00 18.47 718 ALA A C 1
ATOM 2584 O O . ALA A 1 327 ? -7.849 -40.927 11.229 1.00 22.24 718 ALA A O 1
ATOM 2586 N N . VAL A 1 328 ? -7.061 -42.942 10.604 1.00 15.54 719 VAL A N 1
ATOM 2587 C CA . VAL A 1 328 ? -7.043 -42.653 9.174 1.00 16.85 719 VAL A CA 1
ATOM 2588 C C . VAL A 1 328 ? -8.339 -43.128 8.516 1.00 20.71 719 VAL A C 1
ATOM 2589 O O . VAL A 1 328 ? -8.933 -42.405 7.701 1.00 24.26 719 VAL A O 1
ATOM 2593 N N . LEU A 1 329 ? -8.758 -44.342 8.854 1.00 20.51 720 LEU A N 1
ATOM 2594 C CA . LEU A 1 329 ? -9.881 -44.999 8.166 1.00 21.90 720 LEU A CA 1
ATOM 2595 C C . LEU A 1 329 ? -11.239 -44.715 8.783 1.00 28.18 720 LEU A C 1
ATOM 2596 O O . LEU A 1 329 ? -12.264 -44.843 8.106 1.00 30.58 720 LEU A O 1
ATOM 2601 N N . CYS A 1 330 ? -11.249 -44.351 10.058 1.00 29.77 721 CYS A N 1
ATOM 2602 C CA . CYS A 1 330 ? -12.495 -44.248 10.820 1.00 41.76 721 CYS A CA 1
ATOM 2603 C C . CYS A 1 330 ? -12.679 -42.852 11.410 1.00 43.88 721 CYS A C 1
ATOM 2604 O O . CYS A 1 330 ? -12.110 -41.880 10.915 1.00 44.76 721 CYS A O 1
#